Protein AF-M8AZH5-F1 (afdb_monomer)

Organism: Aegilops tauschii (NCBI:txid37682)

Secondary structure (DSSP, 8-state):
-------SSTT----------SS---HHHHHHHHHHHHHTT-SEEEE-----GGG--SSGGG-HHHHHHHHHHHTT-EEEEE--S--SSTT--SSPPPP-GGG----------------------EE-----S---EEEEEE--SSTTSPPEEEEEE-----S----SPPPPEEEGGGGB-TT--HHHHHTT-TT-B-HHHHTTSEEE-----SSS-HHHHHHHHHHTT-----

Structure (mmCIF, N/CA/C/O backbone):
data_AF-M8AZH5-F1
#
_entry.id   AF-M8AZH5-F1
#
loop_
_atom_site.group_PDB
_atom_site.id
_atom_site.type_symbol
_atom_site.label_atom_id
_atom_site.label_alt_id
_atom_site.label_comp_id
_atom_site.label_asym_id
_atom_site.label_entity_id
_atom_site.label_seq_id
_atom_site.pdbx_PDB_ins_code
_atom_site.Cartn_x
_atom_site.Cartn_y
_atom_site.Cartn_z
_atom_site.occupancy
_atom_site.B_iso_or_equiv
_atom_site.auth_seq_id
_atom_site.auth_comp_id
_atom_site.auth_asym_id
_atom_site.auth_atom_id
_atom_site.pdbx_PDB_model_num
ATOM 1 N N . MET A 1 1 ? 20.977 4.786 9.267 1.00 51.75 1 MET A N 1
ATOM 2 C CA . MET A 1 1 ? 20.391 5.515 10.419 1.00 51.75 1 MET A CA 1
ATOM 3 C C . MET A 1 1 ? 20.094 4.514 11.521 1.00 51.75 1 MET A C 1
ATOM 5 O O . MET A 1 1 ? 19.581 3.449 11.208 1.00 51.75 1 MET A O 1
ATOM 9 N N . ARG A 1 2 ? 20.422 4.828 12.778 1.00 77.00 2 ARG A N 1
ATOM 10 C CA . ARG A 1 2 ? 19.996 4.047 13.949 1.00 77.00 2 ARG A CA 1
ATOM 11 C C . ARG A 1 2 ? 18.916 4.848 14.671 1.00 77.00 2 ARG A C 1
ATOM 13 O O . ARG A 1 2 ? 19.094 6.044 14.872 1.00 77.00 2 ARG A O 1
ATOM 20 N N . GLY A 1 3 ? 17.798 4.219 15.007 1.00 83.62 3 GLY A N 1
ATOM 21 C CA . GLY A 1 3 ? 16.696 4.867 15.710 1.00 83.62 3 GLY A CA 1
ATOM 22 C C . GLY A 1 3 ? 15.821 3.837 16.410 1.00 83.62 3 GLY A C 1
ATOM 23 O O . GLY A 1 3 ? 15.778 2.681 15.996 1.00 83.62 3 GLY A O 1
ATOM 24 N N . THR A 1 4 ? 15.138 4.260 17.469 1.00 90.19 4 THR A N 1
ATOM 25 C CA . THR A 1 4 ? 14.239 3.399 18.245 1.00 90.19 4 THR A CA 1
ATOM 26 C C . THR A 1 4 ? 12.805 3.617 17.783 1.00 90.19 4 THR A C 1
ATOM 28 O O . THR A 1 4 ? 12.280 4.725 17.900 1.00 90.19 4 THR A O 1
ATOM 31 N N . ALA A 1 5 ? 12.163 2.570 17.269 1.00 88.50 5 ALA A N 1
ATOM 32 C CA . ALA A 1 5 ? 10.744 2.612 16.938 1.00 88.50 5 ALA A CA 1
ATOM 33 C C . ALA A 1 5 ? 9.896 2.567 18.219 1.00 88.50 5 ALA A C 1
ATOM 35 O O . ALA A 1 5 ? 10.173 1.780 19.124 1.00 88.50 5 ALA A O 1
ATOM 36 N N . LYS A 1 6 ? 8.863 3.412 18.297 1.00 91.50 6 LYS A N 1
ATOM 37 C CA . LYS A 1 6 ? 7.865 3.425 19.378 1.00 91.50 6 LYS A CA 1
ATOM 38 C C . LYS A 1 6 ? 6.489 3.750 18.793 1.00 91.50 6 LYS A C 1
ATOM 40 O O . LYS A 1 6 ? 6.401 4.509 17.830 1.00 91.50 6 LYS A O 1
ATOM 45 N N . GLY A 1 7 ? 5.432 3.179 19.368 1.00 86.81 7 GLY A N 1
ATOM 46 C CA . GLY A 1 7 ? 4.048 3.537 19.039 1.00 86.81 7 GLY A CA 1
ATOM 47 C C . GLY A 1 7 ? 3.611 4.850 19.699 1.00 86.81 7 GLY A C 1
ATOM 48 O O . GLY A 1 7 ? 4.318 5.384 20.552 1.00 86.81 7 GLY A O 1
ATOM 49 N N . GLY A 1 8 ? 2.424 5.351 19.340 1.00 88.56 8 GLY A N 1
ATOM 50 C CA . GLY A 1 8 ? 1.867 6.585 19.918 1.00 88.56 8 GLY A CA 1
ATOM 51 C C . GLY A 1 8 ? 1.547 6.494 21.418 1.00 88.56 8 GLY A C 1
ATOM 52 O O . GLY A 1 8 ? 1.582 7.507 22.108 1.00 88.56 8 GLY A O 1
ATOM 53 N N . ALA A 1 9 ? 1.298 5.284 21.932 1.00 90.69 9 ALA A N 1
ATOM 54 C CA . ALA A 1 9 ? 1.073 5.003 23.350 1.00 90.69 9 ALA A CA 1
ATOM 55 C C . ALA A 1 9 ? 1.914 3.786 23.797 1.00 90.69 9 ALA A C 1
ATOM 57 O O . ALA A 1 9 ? 1.419 2.662 23.794 1.00 90.69 9 ALA A O 1
ATOM 58 N N . PRO A 1 10 ? 3.197 3.973 24.165 1.00 90.69 10 PRO A N 1
ATOM 59 C CA . PRO A 1 10 ? 4.115 2.864 24.460 1.00 90.69 10 PRO A CA 1
ATOM 60 C C . PRO A 1 10 ? 3.738 1.993 25.667 1.00 90.69 10 PRO A C 1
ATOM 62 O O . PRO A 1 10 ? 4.212 0.868 25.761 1.00 90.69 10 PRO A O 1
ATOM 65 N N . ALA A 1 11 ? 2.922 2.511 26.589 1.00 93.44 11 ALA A N 1
ATOM 66 C CA . ALA A 1 11 ? 2.456 1.791 27.777 1.00 93.44 11 ALA A CA 1
ATOM 67 C C . ALA A 1 11 ? 1.088 1.105 27.582 1.00 93.44 11 ALA A C 1
ATOM 69 O O . ALA A 1 11 ? 0.567 0.502 28.519 1.00 93.44 11 ALA A O 1
ATOM 70 N N . ALA A 1 12 ? 0.480 1.220 26.395 1.00 91.81 12 ALA A N 1
ATOM 71 C CA . ALA A 1 12 ? -0.807 0.597 26.114 1.00 91.81 12 ALA A CA 1
ATOM 72 C C . ALA A 1 12 ? -0.685 -0.933 26.048 1.00 91.81 12 ALA A C 1
ATOM 74 O O . ALA A 1 12 ? 0.317 -1.476 25.579 1.00 91.81 12 ALA A O 1
ATOM 75 N N . ARG A 1 13 ? -1.739 -1.631 26.481 1.00 95.56 13 ARG A N 1
ATOM 76 C CA . ARG A 1 13 ? -1.891 -3.076 26.268 1.00 95.56 13 ARG A CA 1
ATOM 77 C C . ARG A 1 13 ? -2.508 -3.318 24.892 1.00 95.56 13 ARG A C 1
ATOM 79 O O . ARG A 1 13 ? -3.338 -2.532 24.446 1.00 95.56 13 ARG A O 1
ATOM 86 N N . VAL A 1 14 ? -2.101 -4.395 24.222 1.00 95.06 14 VAL A N 1
ATOM 87 C CA . VAL A 1 14 ? -2.558 -4.723 22.863 1.00 95.06 14 VAL A CA 1
ATOM 88 C C . VAL A 1 14 ? -3.258 -6.077 22.868 1.00 95.06 14 VAL A C 1
ATOM 90 O O . VAL A 1 14 ? -2.638 -7.086 23.192 1.00 95.06 14 VAL A O 1
ATOM 93 N N . ALA A 1 15 ? -4.526 -6.093 22.460 1.00 93.88 15 ALA A N 1
ATOM 94 C CA . ALA A 1 15 ? -5.267 -7.299 22.100 1.00 93.88 15 ALA A CA 1
ATOM 95 C C . ALA A 1 15 ? -5.361 -7.391 20.569 1.00 93.88 15 ALA A C 1
ATOM 97 O O . ALA A 1 15 ? -5.590 -6.384 19.896 1.00 93.88 15 ALA A O 1
ATOM 98 N N . SER A 1 16 ? -5.128 -8.579 20.007 1.00 95.50 16 SER A N 1
ATOM 99 C CA . SER A 1 16 ? -5.060 -8.789 18.555 1.00 95.50 16 SER A CA 1
ATOM 100 C C . SER A 1 16 ? -6.148 -9.749 18.087 1.00 95.50 16 SER A C 1
ATOM 102 O O . SER A 1 16 ? -6.177 -10.899 18.514 1.00 95.50 16 SER A O 1
ATOM 104 N N . TYR A 1 17 ? -6.983 -9.298 17.149 1.00 92.56 17 TYR A N 1
ATOM 105 C CA . TYR A 1 17 ? -8.076 -10.083 16.568 1.00 92.56 17 TYR A CA 1
ATOM 106 C C . TYR A 1 17 ? -7.800 -10.313 15.079 1.00 92.56 17 TYR A C 1
ATOM 108 O O . TYR A 1 17 ? -7.776 -9.373 14.281 1.00 92.56 17 TYR A O 1
ATOM 116 N N . LYS A 1 18 ? -7.546 -11.567 14.690 1.00 90.69 18 LYS A N 1
ATOM 117 C CA . LYS A 1 18 ? -7.213 -11.921 13.303 1.00 90.69 18 LYS A CA 1
ATOM 118 C C . LYS A 1 18 ? -8.486 -12.078 12.473 1.00 90.69 18 LYS A C 1
ATOM 120 O O . LYS A 1 18 ? -9.230 -13.033 12.652 1.00 90.69 18 LYS A O 1
ATOM 125 N N . VAL A 1 19 ? -8.688 -11.156 11.534 1.00 87.50 19 VAL A N 1
ATOM 126 C CA . VAL A 1 19 ? -9.855 -11.139 10.631 1.00 87.50 19 VAL A CA 1
ATOM 127 C C . VAL A 1 19 ? -9.470 -11.424 9.180 1.00 87.50 19 VAL A C 1
ATOM 129 O O . VAL A 1 19 ? -10.225 -12.065 8.455 1.00 87.50 19 VAL A O 1
ATOM 132 N N . CYS A 1 20 ? -8.297 -10.950 8.751 1.00 83.88 20 CYS A N 1
ATOM 133 C CA . CYS A 1 20 ? -7.816 -11.145 7.388 1.00 83.88 20 CYS A CA 1
ATOM 134 C C . CYS A 1 20 ? -7.019 -12.443 7.262 1.00 83.88 20 CYS A C 1
ATOM 136 O O . CYS A 1 20 ? -6.119 -12.725 8.062 1.00 83.88 20 CYS A O 1
ATOM 138 N N . THR A 1 21 ? -7.317 -13.188 6.207 1.00 82.94 21 THR A N 1
ATOM 139 C CA . THR A 1 21 ? -6.493 -14.291 5.706 1.00 82.94 21 THR A CA 1
ATOM 140 C C . THR A 1 21 ? -5.952 -13.933 4.322 1.00 82.94 21 THR A C 1
ATOM 142 O O . THR A 1 21 ? -6.278 -12.873 3.789 1.00 82.94 21 THR A O 1
ATOM 145 N N . THR A 1 22 ? -5.098 -14.785 3.753 1.00 77.56 22 THR A N 1
ATOM 146 C CA . THR A 1 22 ? -4.593 -14.609 2.381 1.00 77.56 22 THR A CA 1
ATOM 147 C C . THR A 1 22 ? -5.713 -14.608 1.347 1.00 77.56 22 THR A C 1
ATOM 149 O O . THR A 1 22 ? -5.600 -13.927 0.333 1.00 77.56 22 THR A O 1
ATOM 152 N N . ASP A 1 23 ? -6.801 -15.320 1.638 1.00 68.69 23 ASP A N 1
ATOM 153 C CA . ASP A 1 23 ? -7.818 -15.647 0.643 1.00 68.69 23 ASP A CA 1
ATOM 154 C C . ASP A 1 23 ? -9.077 -14.790 0.823 1.00 68.69 23 ASP A C 1
ATOM 156 O O . ASP A 1 23 ? -9.766 -14.474 -0.146 1.00 68.69 23 ASP A O 1
ATOM 160 N N . ALA A 1 24 ? -9.382 -14.383 2.063 1.00 71.19 24 ALA A N 1
ATOM 161 C CA . ALA A 1 24 ? -10.552 -13.566 2.362 1.00 71.19 24 ALA A CA 1
ATOM 162 C C . ALA A 1 24 ? -10.478 -12.819 3.703 1.00 71.19 24 ALA A C 1
ATOM 164 O O . ALA A 1 24 ? -9.831 -13.244 4.667 1.00 71.19 24 ALA A O 1
ATOM 165 N N . SER A 1 25 ? -11.271 -11.750 3.778 1.00 75.50 25 SER A N 1
ATOM 166 C CA . SER A 1 25 ? -11.610 -11.029 5.009 1.00 75.50 25 SER A CA 1
ATOM 167 C C . SER A 1 25 ? -13.130 -10.854 5.075 1.00 75.50 25 SER A C 1
ATOM 169 O O . SER A 1 25 ? -13.641 -9.786 4.722 1.00 75.50 25 SER A O 1
ATOM 171 N N . PRO A 1 26 ? -13.889 -11.903 5.439 1.00 81.38 26 PRO A N 1
ATOM 172 C CA . PRO A 1 26 ? -15.341 -11.833 5.411 1.00 81.38 26 PRO A CA 1
ATOM 173 C C . PRO A 1 26 ? -15.853 -10.835 6.454 1.00 81.38 26 PRO A C 1
ATOM 175 O O . PRO A 1 26 ? -15.363 -10.768 7.584 1.00 81.38 26 PRO A O 1
ATOM 178 N N . GLY A 1 27 ? -16.893 -10.080 6.089 1.00 81.88 27 GLY A N 1
ATOM 179 C CA . GLY A 1 27 ? -17.514 -9.098 6.981 1.00 81.88 27 GLY A CA 1
ATOM 180 C C . GLY A 1 27 ? -18.021 -9.696 8.299 1.00 81.88 27 GLY A C 1
ATOM 181 O O . GLY A 1 27 ? -18.004 -9.020 9.323 1.00 81.88 27 GLY A O 1
ATOM 182 N N . SER A 1 28 ? -18.410 -10.974 8.298 1.00 85.62 28 SER A N 1
ATOM 183 C CA . SER A 1 28 ? -18.835 -11.709 9.495 1.00 85.62 28 SER A CA 1
ATOM 184 C C . SER A 1 28 ? -17.701 -11.916 10.501 1.00 85.62 28 SER A C 1
ATOM 186 O O . SER A 1 28 ? -17.906 -11.691 11.691 1.00 85.62 28 SER A O 1
ATOM 188 N N . ALA A 1 29 ? -16.497 -12.277 10.044 1.00 88.19 29 ALA A N 1
ATOM 189 C CA . ALA A 1 29 ? -15.330 -12.413 10.918 1.00 88.19 29 ALA A CA 1
ATOM 190 C C . ALA A 1 29 ? -14.938 -11.064 11.532 1.00 88.19 29 ALA A C 1
ATOM 192 O O . ALA A 1 29 ? -14.565 -11.002 12.701 1.00 88.19 29 ALA A O 1
ATOM 193 N N . LEU A 1 30 ? -15.088 -9.975 10.770 1.00 88.56 30 LEU A N 1
ATOM 194 C CA . LEU A 1 30 ? -14.860 -8.624 11.274 1.00 88.56 30 LEU A CA 1
ATOM 195 C C . LEU A 1 30 ? -15.871 -8.241 12.361 1.00 88.56 30 LEU A C 1
ATOM 197 O O . LEU A 1 30 ? -15.476 -7.727 13.402 1.00 88.56 30 LEU A O 1
ATOM 201 N N . LEU A 1 31 ? -17.162 -8.495 12.134 1.00 90.12 31 LEU A N 1
ATOM 202 C CA . LEU A 1 31 ? -18.203 -8.216 13.127 1.00 90.12 31 LEU A CA 1
ATOM 203 C C . LEU A 1 31 ? -18.000 -9.029 14.404 1.00 90.12 31 LEU A C 1
ATOM 205 O O . LEU A 1 31 ? -18.087 -8.463 15.491 1.00 90.12 31 LEU A O 1
ATOM 209 N N . LYS A 1 32 ? -17.666 -10.319 14.275 1.00 93.25 32 LYS A N 1
ATOM 210 C CA . LYS A 1 32 ? -17.340 -11.167 15.424 1.00 93.25 32 LYS A CA 1
ATOM 211 C C . LYS A 1 32 ? -16.145 -10.620 16.204 1.00 93.25 32 LYS A C 1
ATOM 213 O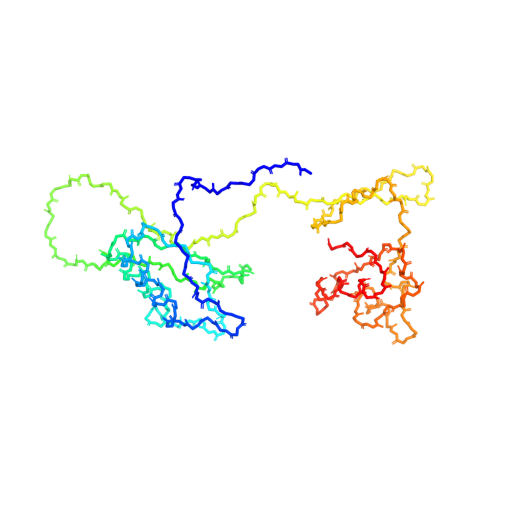 O . LYS A 1 32 ? -16.232 -10.487 17.414 1.00 93.25 32 LYS A O 1
ATOM 218 N N . ALA A 1 33 ? -15.066 -10.250 15.516 1.00 94.06 33 ALA A N 1
ATOM 219 C CA . ALA A 1 33 ? -13.890 -9.677 16.162 1.00 94.06 33 ALA A CA 1
ATOM 220 C C . ALA A 1 33 ? -14.197 -8.372 16.909 1.00 94.06 33 ALA A C 1
ATOM 222 O O . ALA A 1 33 ? -13.636 -8.137 17.973 1.00 94.06 33 ALA A O 1
ATOM 223 N N . ILE A 1 34 ? -15.084 -7.525 16.374 1.00 92.56 34 ILE A N 1
ATOM 224 C CA . ILE A 1 34 ? -15.506 -6.301 17.065 1.00 92.56 34 ILE A CA 1
ATOM 225 C C . ILE A 1 34 ? -16.316 -6.639 18.322 1.00 92.56 34 ILE A C 1
ATOM 227 O O . ILE A 1 34 ? -16.080 -6.027 19.359 1.00 92.56 34 ILE A O 1
ATOM 231 N N . ASP A 1 35 ? -17.249 -7.591 18.258 1.00 95.44 35 ASP A N 1
ATOM 232 C CA . ASP A 1 35 ? -18.045 -7.971 19.432 1.00 95.44 35 ASP A CA 1
ATOM 233 C C . ASP A 1 35 ? -17.191 -8.652 20.512 1.00 95.44 35 ASP A C 1
ATOM 235 O O . ASP A 1 35 ? -17.299 -8.279 21.679 1.00 95.44 35 ASP A O 1
ATOM 239 N N . ASP A 1 36 ? -16.278 -9.549 20.119 1.00 97.31 36 ASP A N 1
ATOM 240 C CA . ASP A 1 36 ? -15.308 -10.179 21.024 1.00 97.31 36 ASP A CA 1
ATOM 241 C C . ASP A 1 36 ? -14.428 -9.097 21.691 1.00 97.31 36 ASP A C 1
ATOM 243 O O . ASP A 1 36 ? -14.314 -9.062 22.912 1.00 97.31 36 ASP A O 1
ATOM 247 N N . ALA A 1 37 ? -13.906 -8.127 20.927 1.00 95.69 37 ALA A N 1
ATOM 248 C CA . ALA A 1 37 ? -13.098 -7.033 21.474 1.00 95.69 37 ALA A CA 1
ATOM 249 C C . ALA A 1 37 ? -13.858 -6.161 22.480 1.00 95.69 37 ALA A C 1
ATOM 251 O O . ALA A 1 37 ? -13.331 -5.780 23.525 1.00 95.69 37 ALA A O 1
ATOM 252 N N . VAL A 1 38 ? -15.116 -5.846 22.179 1.00 96.19 38 VAL A N 1
ATOM 253 C CA . VAL A 1 38 ? -15.971 -5.097 23.099 1.00 96.19 38 VAL A CA 1
ATOM 254 C C . VAL A 1 38 ? -16.263 -5.918 24.362 1.00 96.19 38 VAL A C 1
ATOM 256 O O . VAL A 1 38 ? -16.266 -5.355 25.454 1.00 96.19 38 VAL A O 1
ATOM 259 N N . SER A 1 39 ? -16.493 -7.227 24.232 1.00 97.06 39 SER A N 1
ATOM 260 C CA . SER A 1 39 ? -16.707 -8.131 25.370 1.00 97.06 39 SER A CA 1
ATOM 261 C C . SER A 1 39 ? -15.466 -8.262 26.255 1.00 97.06 39 SER A C 1
ATOM 263 O O . SER A 1 39 ? -15.594 -8.349 27.474 1.00 97.06 39 SER A O 1
ATOM 265 N N . ASP A 1 40 ? -14.276 -8.224 25.658 1.00 97.06 40 ASP A N 1
ATOM 266 C CA . ASP A 1 40 ? -12.991 -8.250 26.365 1.00 97.06 40 ASP A CA 1
ATOM 267 C C . ASP A 1 40 ? -12.675 -6.922 27.084 1.00 97.06 40 ASP A C 1
ATOM 269 O O . ASP A 1 40 ? -11.691 -6.827 27.820 1.00 97.06 40 ASP A O 1
ATOM 273 N N . GLY A 1 41 ? -13.504 -5.888 26.892 1.00 95.38 41 GLY A N 1
ATOM 274 C CA . GLY A 1 41 ? -13.387 -4.607 27.586 1.00 95.38 41 GLY A CA 1
ATOM 275 C C . GLY A 1 41 ? -12.293 -3.691 27.035 1.00 95.38 41 GLY A C 1
ATOM 276 O O . GLY A 1 41 ? -11.691 -2.941 27.801 1.00 95.38 41 GLY A O 1
ATOM 277 N N . VAL A 1 42 ? -12.004 -3.745 25.728 1.00 95.44 42 VAL A N 1
ATOM 278 C CA . VAL A 1 42 ? -11.031 -2.828 25.107 1.00 95.44 42 VAL A CA 1
ATOM 279 C C . VAL A 1 42 ? -11.536 -1.380 25.094 1.00 95.44 42 VAL A C 1
ATOM 281 O O . VAL A 1 42 ? -12.712 -1.124 24.854 1.00 95.44 42 VAL A O 1
ATOM 284 N N . ASP A 1 43 ? -10.632 -0.411 25.253 1.00 90.81 43 ASP A N 1
ATOM 285 C CA . ASP A 1 43 ? -10.991 1.017 25.230 1.00 90.81 43 ASP A CA 1
ATOM 286 C C . ASP A 1 43 ? -11.124 1.586 23.802 1.00 90.81 43 ASP A C 1
ATOM 288 O O . ASP A 1 43 ? -11.940 2.471 23.520 1.00 90.81 43 ASP A O 1
ATOM 292 N N . VAL A 1 44 ? -10.285 1.100 22.880 1.00 92.44 44 VAL A N 1
ATOM 293 C CA . VAL A 1 44 ? -10.181 1.592 21.499 1.00 92.44 44 VAL A CA 1
ATOM 294 C C . VAL A 1 44 ? -9.932 0.426 20.547 1.00 92.44 44 VAL A C 1
ATOM 296 O O . VAL A 1 44 ? -9.070 -0.413 20.797 1.00 92.44 44 VAL A O 1
ATOM 299 N N . ILE A 1 45 ? -10.625 0.418 19.408 1.00 90.00 45 ILE A N 1
ATOM 300 C CA . ILE A 1 45 ? -10.416 -0.537 18.314 1.00 90.00 45 ILE A CA 1
ATOM 301 C C . ILE A 1 45 ? -9.814 0.204 17.115 1.00 90.00 45 ILE A C 1
ATOM 303 O O . ILE A 1 45 ? -10.363 1.200 16.642 1.00 90.00 45 ILE A O 1
ATOM 307 N N . SER A 1 46 ? -8.696 -0.301 16.592 1.00 91.00 46 SER A N 1
ATOM 308 C CA . SER A 1 46 ? -8.057 0.202 15.370 1.00 91.00 46 SER A CA 1
ATOM 309 C C . SER A 1 46 ? -8.268 -0.781 14.220 1.00 91.00 46 SER A C 1
ATOM 311 O O . SER A 1 46 ? -7.809 -1.920 14.288 1.00 91.00 46 SER A O 1
ATOM 313 N N . ILE A 1 47 ? -8.954 -0.349 13.157 1.00 86.69 47 ILE A N 1
ATOM 314 C CA . ILE A 1 47 ? -9.292 -1.180 11.994 1.00 86.69 47 ILE A CA 1
ATOM 315 C C . ILE A 1 47 ? -8.683 -0.566 10.733 1.00 86.69 47 ILE A C 1
ATOM 317 O O . ILE A 1 47 ? -9.138 0.458 10.229 1.00 86.69 47 ILE A O 1
ATOM 321 N N . SER A 1 48 ? -7.669 -1.225 10.179 1.00 85.75 48 SER A N 1
ATOM 322 C CA . SER A 1 48 ? -7.043 -0.836 8.904 1.00 85.75 48 SER A CA 1
ATOM 323 C C . SER A 1 48 ? -7.465 -1.782 7.779 1.00 85.75 48 SER A C 1
ATOM 325 O O . SER A 1 48 ? -6.633 -2.381 7.106 1.00 85.75 48 SER A O 1
ATOM 327 N N . ILE A 1 49 ? -8.778 -1.968 7.629 1.00 78.19 49 ILE A N 1
ATOM 328 C CA . ILE A 1 49 ? -9.398 -2.837 6.622 1.00 78.19 49 ILE A CA 1
ATOM 329 C C . ILE A 1 49 ? -10.500 -2.034 5.930 1.00 78.19 49 ILE A C 1
ATOM 331 O O . ILE A 1 49 ? -11.258 -1.321 6.586 1.00 78.19 49 ILE A O 1
ATOM 335 N N . GLY A 1 50 ? -10.604 -2.170 4.611 1.00 69.44 50 GLY A N 1
ATOM 336 C CA . GLY A 1 50 ? -11.696 -1.623 3.813 1.00 69.44 50 GLY A CA 1
ATOM 337 C C . GLY A 1 50 ? -12.065 -2.584 2.689 1.00 69.44 50 GLY A C 1
ATOM 338 O O . GLY A 1 50 ? -11.216 -3.325 2.197 1.00 69.44 50 GLY A O 1
ATOM 339 N N . MET A 1 51 ? -13.332 -2.580 2.283 1.00 64.69 51 MET A N 1
ATOM 340 C CA . MET A 1 51 ? -13.805 -3.390 1.157 1.00 64.69 51 MET A CA 1
ATOM 341 C C . MET A 1 51 ? -13.315 -2.790 -0.171 1.00 64.69 51 MET A C 1
ATOM 343 O O . MET A 1 51 ? -13.179 -1.571 -0.260 1.00 64.69 51 MET A O 1
ATOM 347 N N . GLY A 1 52 ? -13.050 -3.609 -1.198 1.00 55.94 52 GLY A N 1
ATOM 348 C CA . GLY A 1 52 ? -12.807 -3.169 -2.588 1.00 55.94 52 GLY A CA 1
ATOM 349 C C . GLY A 1 52 ? -13.809 -2.102 -3.053 1.00 55.94 52 GLY A C 1
ATOM 350 O O . GLY A 1 52 ? -14.973 -2.210 -2.689 1.00 55.94 52 GLY A O 1
ATOM 351 N N . ALA A 1 53 ? -13.416 -1.118 -3.875 1.00 49.28 53 ALA A N 1
ATOM 352 C CA . ALA A 1 53 ? -14.356 -0.125 -4.423 1.00 49.28 53 ALA A CA 1
ATOM 353 C C . ALA A 1 53 ? -15.538 -0.786 -5.163 1.00 49.28 53 ALA A C 1
ATOM 355 O O . ALA A 1 53 ? -16.676 -0.351 -5.023 1.00 49.28 53 ALA A O 1
ATOM 356 N N . ALA A 1 54 ? -15.283 -1.909 -5.847 1.00 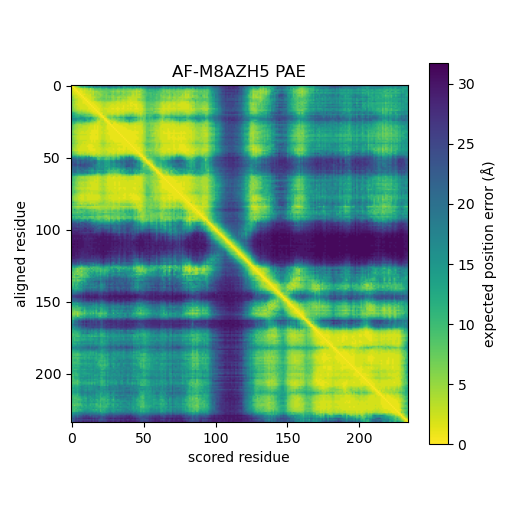44.53 54 ALA A N 1
ATOM 357 C CA . ALA A 1 54 ? -16.294 -2.742 -6.508 1.00 44.53 54 ALA A CA 1
ATOM 358 C C . ALA A 1 54 ? -17.295 -3.420 -5.547 1.00 44.53 54 ALA A C 1
ATOM 360 O O . ALA A 1 54 ? -18.345 -3.886 -5.974 1.00 44.53 54 ALA A O 1
ATOM 361 N N . PHE A 1 55 ? -16.976 -3.471 -4.254 1.00 48.91 55 PHE A N 1
ATOM 362 C CA . PHE A 1 55 ? -17.787 -4.084 -3.202 1.00 48.91 55 PHE A CA 1
ATOM 363 C C . PHE A 1 55 ? -18.138 -3.078 -2.103 1.00 48.91 55 PHE A C 1
ATOM 365 O O . PHE A 1 55 ? -18.534 -3.476 -1.005 1.00 48.91 55 PHE A O 1
ATOM 372 N N . ALA A 1 56 ? -17.963 -1.776 -2.363 1.00 54.50 56 ALA A N 1
ATOM 373 C CA . ALA A 1 56 ? -18.343 -0.738 -1.423 1.00 54.50 56 ALA A CA 1
ATOM 374 C C . ALA A 1 56 ? -19.829 -0.909 -1.099 1.00 54.50 56 ALA A C 1
ATOM 376 O O . ALA A 1 56 ? -20.694 -0.811 -1.969 1.00 54.50 56 ALA A O 1
ATOM 377 N N . ALA A 1 57 ? -20.106 -1.236 0.160 1.00 54.94 57 ALA A N 1
ATOM 378 C CA . ALA A 1 57 ? -21.454 -1.480 0.620 1.00 54.94 57 ALA A CA 1
ATOM 379 C C . ALA A 1 57 ? -22.294 -0.214 0.362 1.00 54.94 57 ALA A C 1
ATOM 381 O O . ALA A 1 57 ? -21.938 0.850 0.878 1.00 54.94 57 ALA A O 1
ATOM 382 N N . PRO A 1 58 ? -23.388 -0.293 -0.418 1.00 53.62 58 PRO A N 1
ATOM 383 C CA . PRO A 1 58 ? -24.124 0.893 -0.858 1.00 53.62 58 PRO A CA 1
ATOM 384 C C . PRO A 1 58 ? -24.758 1.650 0.314 1.00 53.62 58 PRO A C 1
ATOM 386 O O . PRO A 1 58 ? -25.019 2.844 0.214 1.00 53.62 58 PRO A O 1
ATOM 389 N N . ASN A 1 59 ? -24.972 0.968 1.445 1.00 56.16 59 ASN A N 1
ATOM 390 C CA . ASN A 1 59 ? -25.602 1.519 2.637 1.00 56.16 59 ASN A CA 1
ATOM 391 C C . ASN A 1 59 ? -24.818 1.182 3.916 1.00 56.16 59 ASN A C 1
ATOM 393 O O . ASN A 1 59 ? -24.161 0.142 4.015 1.00 56.16 59 ASN A O 1
ATOM 397 N N . LEU A 1 60 ? -24.974 2.022 4.949 1.00 56.88 60 LEU A N 1
ATOM 398 C CA . LEU A 1 60 ? -24.366 1.834 6.278 1.00 56.88 60 LEU A CA 1
ATOM 399 C C . LEU A 1 60 ? -24.718 0.480 6.918 1.00 56.88 60 LEU A C 1
ATOM 401 O O . LEU A 1 60 ? -23.890 -0.103 7.607 1.00 56.88 60 LEU A O 1
ATOM 405 N N . LEU A 1 61 ? -25.924 -0.032 6.651 1.00 57.75 61 LEU A N 1
ATOM 406 C CA . LEU A 1 61 ? -26.420 -1.310 7.178 1.00 57.75 61 LEU A CA 1
ATOM 407 C C . LEU A 1 61 ? -25.812 -2.540 6.491 1.00 57.75 61 LEU A C 1
ATOM 409 O O . LEU A 1 61 ? -25.963 -3.651 6.976 1.00 57.75 61 LEU A O 1
ATOM 413 N N . SER A 1 62 ? -25.124 -2.346 5.369 1.00 61.38 62 SER A N 1
ATOM 414 C CA . SER A 1 62 ? -24.386 -3.400 4.666 1.00 61.38 62 SER A CA 1
ATOM 415 C C . SER A 1 62 ? -22.873 -3.294 4.880 1.00 61.38 62 SER A C 1
ATOM 417 O O . SER A 1 62 ? -22.129 -4.110 4.348 1.00 61.38 62 SER A O 1
ATOM 419 N N . ALA A 1 63 ? -22.407 -2.295 5.642 1.00 72.06 63 ALA A N 1
ATOM 420 C CA . ALA A 1 63 ? -20.993 -2.046 5.904 1.00 72.06 63 ALA A CA 1
ATOM 421 C C . ALA A 1 63 ? -20.587 -2.636 7.275 1.00 72.06 63 ALA A C 1
ATOM 423 O O . ALA A 1 63 ? -20.906 -2.036 8.306 1.00 72.06 63 ALA A O 1
ATOM 424 N N . PRO A 1 64 ? -19.835 -3.756 7.328 1.00 80.12 64 PRO A N 1
ATOM 425 C CA . PRO A 1 64 ? -19.496 -4.444 8.580 1.00 80.12 64 PRO A CA 1
ATOM 426 C C . PRO A 1 64 ? -18.760 -3.555 9.590 1.00 80.12 64 PRO A C 1
ATOM 428 O O . PRO A 1 64 ? -19.071 -3.567 10.776 1.00 80.12 64 PRO A O 1
ATOM 431 N N . VAL A 1 65 ? -17.835 -2.712 9.114 1.00 82.94 65 VAL A N 1
ATOM 432 C CA . VAL A 1 65 ? -17.122 -1.740 9.961 1.00 82.94 65 VAL A CA 1
ATOM 433 C C . VAL A 1 65 ? -18.089 -0.719 10.569 1.00 82.94 65 VAL A C 1
ATOM 435 O O . VAL A 1 65 ? -17.943 -0.380 11.735 1.00 82.94 65 VAL A O 1
ATOM 438 N N . ALA A 1 66 ? -19.081 -0.228 9.816 1.00 79.69 66 ALA A N 1
ATOM 439 C CA . ALA A 1 66 ? -20.022 0.775 10.321 1.00 79.69 66 ALA A CA 1
ATOM 440 C C . ALA A 1 66 ? -20.990 0.176 11.352 1.00 79.69 66 ALA A C 1
ATOM 442 O O . ALA A 1 66 ? -21.222 0.783 12.395 1.00 79.69 66 ALA A O 1
ATOM 443 N N . LEU A 1 67 ? -21.507 -1.027 11.081 1.00 83.62 67 LEU A N 1
ATOM 444 C CA . LEU A 1 67 ? -22.351 -1.771 12.016 1.00 83.62 67 LEU A CA 1
ATOM 445 C C . LEU A 1 67 ? -21.609 -2.096 13.317 1.00 83.62 67 LEU A C 1
ATOM 447 O O . LEU A 1 67 ? -22.095 -1.779 14.401 1.00 83.62 67 LEU A O 1
ATOM 451 N N . GLY A 1 68 ? -20.408 -2.669 13.211 1.00 85.00 68 GLY A N 1
ATOM 452 C CA . GLY A 1 68 ? -19.590 -2.988 14.376 1.00 85.00 68 GLY A CA 1
ATOM 453 C C . GLY A 1 68 ? -19.170 -1.737 15.151 1.00 85.00 68 GLY A C 1
ATOM 454 O O . GLY A 1 68 ? -19.242 -1.729 16.375 1.00 85.00 68 GLY A O 1
ATOM 455 N N . ALA A 1 69 ? -18.808 -0.647 14.466 1.00 85.62 69 ALA A N 1
ATOM 456 C CA . ALA A 1 69 ? -18.459 0.614 15.121 1.00 85.62 69 ALA A CA 1
ATOM 457 C C . ALA A 1 69 ? -19.638 1.241 15.868 1.00 85.62 69 ALA A C 1
ATOM 459 O O . ALA A 1 69 ? -19.449 1.785 16.953 1.00 85.62 69 ALA A O 1
ATOM 460 N N . PHE A 1 70 ? -20.852 1.150 15.320 1.00 86.50 70 PHE A N 1
ATOM 461 C CA . PHE A 1 70 ? -22.052 1.608 16.012 1.00 86.50 70 PHE A CA 1
ATOM 462 C C . PHE A 1 70 ? -22.286 0.816 17.306 1.00 86.50 70 PHE A C 1
ATOM 464 O O . PHE A 1 70 ? -22.479 1.417 18.362 1.00 86.50 70 PHE A O 1
ATOM 471 N N . HIS A 1 71 ? -22.193 -0.514 17.234 1.00 87.38 71 HIS A N 1
ATOM 472 C CA . HIS A 1 71 ? -22.332 -1.404 18.391 1.00 87.38 71 HIS A CA 1
ATOM 473 C C . HIS A 1 71 ? -21.258 -1.153 19.460 1.00 87.38 71 HIS A C 1
ATOM 475 O O . HIS A 1 71 ? -21.573 -0.968 20.634 1.00 87.38 71 HIS A O 1
ATOM 481 N N . ALA A 1 72 ? -19.993 -1.040 19.052 1.00 88.81 72 ALA A N 1
ATOM 482 C CA . ALA A 1 72 ? -18.878 -0.706 19.936 1.00 88.81 72 ALA A CA 1
ATOM 483 C C . ALA A 1 72 ? -19.074 0.660 20.616 1.00 88.81 72 ALA A C 1
ATOM 485 O O . ALA A 1 72 ? -18.904 0.788 21.830 1.00 88.81 72 ALA A O 1
ATOM 486 N N . HIS A 1 73 ? -19.531 1.665 19.862 1.00 89.81 73 HIS A N 1
ATOM 487 C CA . HIS A 1 73 ? -19.783 3.001 20.394 1.00 89.81 73 HIS A CA 1
ATOM 488 C C . HIS A 1 73 ? -20.899 3.019 21.446 1.00 89.81 73 HIS A C 1
ATOM 490 O O . HIS A 1 73 ? -20.794 3.743 22.437 1.00 89.81 73 HIS A O 1
ATOM 496 N N . GLN A 1 74 ? -21.946 2.203 21.279 1.00 91.25 74 GLN A N 1
ATOM 497 C CA . GLN A 1 74 ? -23.000 2.051 22.289 1.00 91.25 74 GLN A CA 1
ATOM 498 C C . GLN A 1 74 ? -22.476 1.483 23.614 1.00 91.25 74 GLN A C 1
ATOM 500 O O . GLN A 1 74 ? -23.051 1.779 24.660 1.00 91.25 74 GLN A O 1
ATOM 505 N N . ARG A 1 75 ? -21.372 0.727 23.585 1.00 92.44 75 ARG A N 1
ATOM 506 C CA . ARG A 1 75 ? -20.691 0.197 24.776 1.00 92.44 75 ARG A CA 1
ATOM 507 C C . ARG A 1 75 ? -19.495 1.050 25.229 1.00 92.44 75 ARG A C 1
ATOM 509 O O . ARG A 1 75 ? -18.726 0.617 26.076 1.00 92.44 75 ARG A O 1
ATOM 516 N N . GLY A 1 76 ? -19.348 2.269 24.701 1.00 90.19 76 GLY A N 1
ATOM 517 C CA . GLY A 1 76 ? -18.303 3.215 25.112 1.00 90.19 76 GLY A CA 1
ATOM 518 C C . GLY A 1 76 ? -16.940 3.014 24.443 1.00 90.19 76 GLY A C 1
ATOM 519 O O . GLY A 1 76 ? -15.998 3.718 24.793 1.00 90.19 76 GLY A O 1
ATOM 520 N N . VAL A 1 77 ? -16.836 2.122 23.456 1.00 89.12 77 VAL A N 1
ATOM 521 C CA . VAL A 1 77 ? -15.582 1.801 22.762 1.00 89.12 77 VAL A CA 1
ATOM 522 C C . VAL A 1 77 ? -15.442 2.648 21.494 1.00 89.12 77 VAL A C 1
ATOM 524 O O . VAL A 1 77 ? -16.340 2.688 20.647 1.00 89.12 77 VAL A O 1
ATOM 527 N N . LEU A 1 78 ? -14.311 3.344 21.336 1.00 87.19 78 LEU A N 1
ATOM 528 C CA . LEU A 1 78 ? -14.031 4.147 20.139 1.00 87.19 78 LEU A CA 1
ATOM 529 C C . LEU A 1 78 ? -13.447 3.274 19.022 1.00 87.19 78 LEU A C 1
ATOM 531 O O . LEU A 1 78 ? -12.447 2.593 19.230 1.00 87.19 78 LEU A O 1
ATOM 535 N N . VAL A 1 79 ? -14.000 3.368 17.810 1.00 84.19 79 VAL A N 1
ATOM 536 C CA . VAL A 1 79 ? -13.441 2.707 16.619 1.00 84.19 79 VAL A CA 1
ATOM 537 C C . VAL A 1 79 ? -12.769 3.726 15.701 1.00 84.19 79 VAL A C 1
ATOM 539 O O . VAL A 1 79 ? -13.378 4.716 15.293 1.00 84.19 79 VAL A O 1
ATOM 542 N N . VAL A 1 80 ? -11.509 3.468 15.356 1.00 87.38 80 VAL A N 1
ATOM 543 C CA . VAL A 1 80 ? -10.705 4.262 14.421 1.00 87.38 80 VAL A CA 1
ATOM 544 C C . VAL A 1 80 ? -10.475 3.445 13.154 1.00 87.38 80 VAL A C 1
ATOM 546 O O . VAL A 1 80 ? -10.033 2.300 13.234 1.00 87.38 80 VAL A O 1
ATOM 549 N N . CYS A 1 81 ? -10.757 4.021 11.982 1.00 83.75 81 CYS A N 1
ATOM 550 C CA . CYS A 1 81 ? -10.640 3.312 10.707 1.00 83.75 81 CYS A CA 1
ATOM 551 C C . CYS A 1 81 ? -10.006 4.146 9.582 1.00 83.75 81 CYS A C 1
ATOM 553 O O . CYS A 1 81 ? -10.076 5.379 9.573 1.00 83.75 81 CYS A O 1
ATOM 555 N N . SER A 1 82 ? -9.379 3.456 8.624 1.00 82.62 82 SER A N 1
ATOM 556 C CA . SER A 1 82 ? -8.740 4.062 7.447 1.00 82.62 82 SER A CA 1
ATOM 557 C C . SER A 1 82 ? -9.753 4.572 6.414 1.00 82.62 82 SER A C 1
ATOM 559 O O . SER A 1 82 ? -10.767 3.922 6.171 1.00 82.62 82 SER A O 1
ATOM 561 N N . SER A 1 83 ? -9.448 5.678 5.722 1.00 77.81 83 SER A N 1
ATOM 562 C CA . SER A 1 83 ? -10.311 6.214 4.646 1.00 77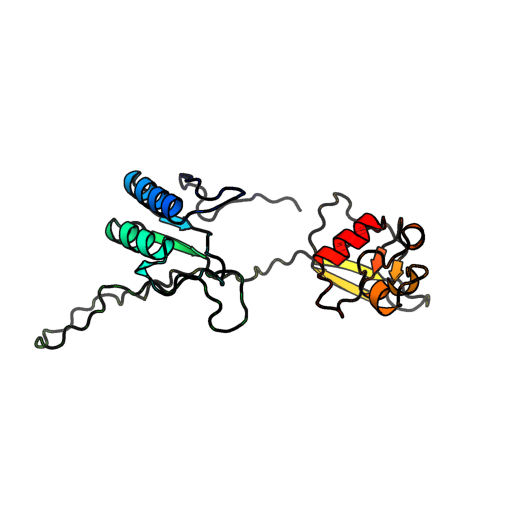.81 83 SER A CA 1
ATOM 563 C C . SER A 1 83 ? -10.220 5.466 3.299 1.00 77.81 83 SER A C 1
ATOM 565 O O . SER A 1 83 ? -11.041 5.733 2.419 1.00 77.81 83 SER A O 1
ATOM 567 N N . GLY A 1 84 ? -9.255 4.555 3.132 1.00 73.69 84 GLY A N 1
ATOM 568 C CA . GLY A 1 84 ? -8.921 3.915 1.850 1.00 73.69 84 GLY A CA 1
ATOM 569 C C . GLY A 1 84 ? -7.826 4.656 1.069 1.00 73.69 84 GLY A C 1
ATOM 570 O O . GLY A 1 84 ? -7.507 5.802 1.385 1.00 73.69 84 GLY A O 1
ATOM 571 N N . ASN A 1 85 ? -7.259 3.986 0.058 1.00 81.62 85 ASN A N 1
ATOM 572 C CA . ASN A 1 85 ? -6.094 4.449 -0.715 1.00 81.62 85 ASN A CA 1
ATOM 573 C C . ASN A 1 85 ? -6.428 4.813 -2.178 1.00 81.62 85 ASN A C 1
ATOM 575 O O . ASN A 1 85 ? -5.517 4.954 -2.984 1.00 81.62 85 ASN A O 1
ATOM 579 N N . ASP A 1 86 ? -7.710 4.970 -2.522 1.00 80.00 86 ASP A N 1
ATOM 580 C CA . ASP A 1 86 ? -8.176 5.218 -3.902 1.00 80.00 86 ASP A CA 1
ATOM 581 C C . ASP A 1 86 ? -8.197 6.701 -4.300 1.00 80.00 86 ASP A C 1
ATOM 583 O O . ASP A 1 86 ? -8.788 7.063 -5.313 1.00 80.00 86 ASP A O 1
ATOM 587 N N . GLY A 1 87 ? -7.620 7.586 -3.485 1.00 78.06 87 GLY A N 1
ATOM 588 C CA . GLY A 1 87 ? -7.502 8.995 -3.857 1.00 78.06 87 GLY A CA 1
ATOM 589 C C . GLY A 1 87 ? -6.709 9.185 -5.164 1.00 78.06 87 GLY A C 1
ATOM 590 O O . GLY A 1 87 ? -6.040 8.260 -5.622 1.00 78.06 87 GLY A O 1
ATOM 591 N N . PRO A 1 88 ? -6.714 10.396 -5.746 1.00 86.31 88 PRO A N 1
ATOM 592 C CA . PRO A 1 88 ? -7.128 11.660 -5.129 1.00 86.31 88 PRO A CA 1
ATOM 593 C C . PRO A 1 88 ? -8.554 12.109 -5.476 1.00 86.31 88 PRO A C 1
ATOM 595 O O . PRO A 1 88 ? -9.009 13.113 -4.922 1.00 86.31 88 PRO A O 1
ATOM 598 N N . ASP A 1 89 ? -9.244 11.401 -6.372 1.00 80.75 89 ASP A N 1
ATOM 599 C CA . ASP A 1 89 ? -10.517 11.868 -6.917 1.00 80.75 89 ASP A CA 1
ATOM 600 C C . ASP A 1 89 ? -11.606 11.996 -5.838 1.00 80.75 89 ASP A C 1
ATOM 602 O O . ASP A 1 89 ? -11.605 11.260 -4.839 1.00 80.75 89 ASP A O 1
ATOM 606 N N . PRO A 1 90 ? -12.562 12.930 -5.999 1.00 72.81 90 PRO A N 1
ATOM 607 C CA . PRO A 1 90 ? -13.727 13.008 -5.129 1.00 72.81 90 PRO A CA 1
ATOM 608 C C . PRO A 1 90 ? -14.473 11.666 -5.053 1.00 72.81 90 PRO A C 1
ATOM 610 O O . PRO A 1 90 ? -14.485 10.889 -5.999 1.00 72.81 90 PRO A O 1
ATOM 613 N N . TYR A 1 91 ? -15.138 11.406 -3.923 1.00 71.38 91 TYR A N 1
ATOM 614 C CA . TYR A 1 91 ? -15.962 10.203 -3.692 1.00 71.38 91 TYR A CA 1
ATOM 615 C C . TYR A 1 91 ? -15.216 8.851 -3.656 1.00 71.38 91 TYR A C 1
ATOM 617 O O . TYR A 1 91 ? -15.852 7.809 -3.578 1.00 71.38 91 TYR A O 1
ATOM 625 N N . THR A 1 92 ? -13.885 8.853 -3.568 1.00 71.31 92 THR A N 1
ATOM 626 C CA . THR A 1 92 ? -13.039 7.641 -3.437 1.00 71.31 92 THR A CA 1
ATOM 627 C C . THR A 1 92 ? -12.883 7.127 -1.997 1.00 71.31 92 THR A C 1
ATOM 629 O O . THR A 1 92 ? -12.166 6.165 -1.716 1.00 71.31 92 THR A O 1
ATOM 632 N N . ARG A 1 93 ? -13.558 7.765 -1.033 1.00 69.00 93 ARG A N 1
ATOM 633 C CA . ARG A 1 93 ? -13.532 7.355 0.377 1.00 69.00 93 ARG A CA 1
ATOM 634 C C . ARG A 1 93 ? -14.394 6.123 0.589 1.00 69.00 93 ARG A C 1
ATOM 636 O O . ARG A 1 93 ? -15.597 6.167 0.360 1.00 69.00 93 ARG A O 1
ATOM 643 N N . ARG A 1 94 ? -13.791 5.072 1.140 1.00 68.06 94 ARG A N 1
ATOM 644 C CA . ARG A 1 94 ? -14.461 3.778 1.342 1.00 68.06 94 ARG A CA 1
ATOM 645 C C . ARG A 1 94 ? -15.256 3.678 2.640 1.00 68.06 94 ARG A C 1
ATOM 647 O O . ARG A 1 94 ? -16.125 2.822 2.756 1.00 68.06 94 ARG A O 1
ATOM 654 N N . GLN A 1 95 ? -14.993 4.572 3.595 1.00 64.50 95 GLN A N 1
ATOM 655 C CA . GLN A 1 95 ? -15.695 4.617 4.874 1.00 64.50 95 GLN A CA 1
ATOM 656 C C . GLN A 1 95 ? -16.479 5.926 5.022 1.00 64.50 95 GLN A C 1
ATOM 658 O O . GLN A 1 95 ? -15.912 7.025 4.997 1.00 64.50 95 GLN A O 1
ATOM 663 N N . LEU A 1 96 ? -17.802 5.808 5.160 1.00 54.53 96 LEU A N 1
ATOM 664 C CA . LEU A 1 96 ? -18.697 6.937 5.411 1.00 54.53 96 LEU A CA 1
ATOM 665 C C . LEU A 1 96 ? -18.415 7.540 6.794 1.00 54.53 96 LEU A C 1
ATOM 667 O O . LEU A 1 96 ? -18.050 6.839 7.737 1.00 54.53 96 LEU A O 1
ATOM 671 N N . ARG A 1 97 ? -18.590 8.861 6.926 1.00 51.38 97 ARG A N 1
ATOM 672 C CA . ARG A 1 97 ? -18.521 9.521 8.237 1.00 51.38 97 ARG A CA 1
ATOM 673 C C . ARG A 1 97 ? -19.594 8.917 9.139 1.00 51.38 97 ARG A C 1
ATOM 675 O O . ARG A 1 97 ? -20.761 8.912 8.755 1.00 51.38 97 ARG A O 1
ATOM 682 N N . ALA A 1 98 ? -19.217 8.477 10.337 1.00 45.81 98 ALA A N 1
ATOM 683 C CA . ALA A 1 98 ? -20.197 8.175 11.366 1.00 45.81 98 ALA A CA 1
ATOM 684 C C . ALA A 1 98 ? -21.039 9.429 11.629 1.00 45.81 98 ALA A C 1
ATOM 686 O O . ALA A 1 98 ? -20.519 10.491 11.983 1.00 45.81 98 ALA A O 1
ATOM 687 N N . VAL A 1 99 ? -22.341 9.319 11.385 1.00 38.56 99 VAL A N 1
ATOM 688 C CA . VAL A 1 99 ? -23.312 10.342 11.758 1.00 38.56 99 VAL A CA 1
ATOM 689 C C . VAL A 1 99 ? -23.650 10.097 13.221 1.00 38.56 99 VAL A C 1
ATOM 691 O O . VAL A 1 99 ? -24.076 9.000 13.570 1.00 38.56 99 VAL A O 1
ATOM 694 N N . ASP A 1 100 ? -23.456 11.102 14.075 1.00 40.38 100 ASP A N 1
ATOM 695 C CA . ASP A 1 100 ? -23.926 11.058 15.461 1.00 40.38 100 ASP A CA 1
ATOM 696 C C . ASP A 1 100 ? -25.458 10.843 15.469 1.00 40.38 100 ASP A C 1
ATOM 698 O O . ASP A 1 100 ? -26.199 11.723 15.003 1.00 40.38 100 ASP A O 1
ATOM 702 N N . PRO A 1 101 ? -25.966 9.708 15.989 1.00 40.62 101 PRO A N 1
ATOM 703 C CA . PRO A 1 101 ? -27.397 9.405 16.001 1.00 40.62 101 PRO A CA 1
ATOM 704 C C . PRO A 1 101 ? -28.217 10.413 16.819 1.00 40.62 101 PRO A C 1
ATOM 706 O O . PRO A 1 101 ? -29.433 10.505 16.643 1.00 40.62 101 PRO A O 1
ATOM 709 N N . ARG A 1 102 ? -27.578 11.205 17.695 1.00 45.03 102 ARG A N 1
ATOM 710 C CA . ARG A 1 102 ? -28.252 12.189 18.558 1.00 45.03 102 ARG A CA 1
ATOM 711 C C . ARG A 1 102 ? -28.738 13.440 17.818 1.00 45.03 102 ARG A C 1
ATOM 713 O O . ARG A 1 102 ? -29.314 14.326 18.442 1.00 45.03 102 ARG A O 1
ATOM 720 N N . ARG A 1 103 ? -28.553 13.531 16.494 1.00 46.28 103 ARG A N 1
ATOM 721 C CA . ARG A 1 103 ? -29.009 14.661 15.661 1.00 46.28 103 ARG A CA 1
ATOM 722 C C . ARG A 1 103 ? -30.316 14.429 14.887 1.00 46.28 103 ARG A C 1
ATOM 724 O O . ARG A 1 103 ? -30.574 15.139 13.913 1.00 46.28 103 ARG A O 1
ATOM 731 N N . ARG A 1 104 ? -31.200 13.518 15.316 1.00 40.31 104 ARG A N 1
ATOM 732 C CA . ARG A 1 104 ? -32.606 13.578 14.864 1.00 40.31 104 ARG A CA 1
ATOM 733 C C . ARG A 1 104 ? -33.290 14.796 15.499 1.00 40.31 104 ARG A C 1
ATOM 735 O O . ARG A 1 104 ? -33.425 14.890 16.713 1.00 40.31 104 ARG A O 1
ATOM 742 N N . ARG A 1 105 ? -33.673 15.750 14.645 1.00 44.69 105 ARG A N 1
ATOM 743 C CA . ARG A 1 105 ? -34.387 16.990 14.977 1.00 44.69 105 ARG A CA 1
ATOM 744 C C . ARG A 1 105 ? -35.640 16.693 15.812 1.00 44.69 105 ARG A C 1
ATOM 746 O O . ARG A 1 105 ? -36.566 16.067 15.310 1.00 44.69 105 ARG A O 1
ATOM 753 N N . LEU A 1 106 ? -35.702 17.214 17.035 1.00 32.66 106 LEU A N 1
ATOM 754 C CA . LEU A 1 106 ? -36.971 17.464 17.721 1.00 32.66 106 LEU A CA 1
ATOM 755 C C . LEU A 1 106 ? -37.500 18.816 17.226 1.00 32.66 106 LEU A C 1
ATOM 757 O O . LEU A 1 106 ? -37.064 19.871 17.685 1.00 32.66 106 LEU A O 1
ATOM 761 N N . HIS A 1 107 ? -38.409 18.785 16.250 1.00 41.09 107 HIS A N 1
ATOM 762 C CA . HIS A 1 107 ? -39.355 19.883 16.071 1.00 41.09 107 HIS A CA 1
ATOM 763 C C . HIS A 1 107 ? -40.307 19.895 17.283 1.00 41.09 107 HIS A C 1
ATOM 765 O O . HIS A 1 107 ? -40.753 18.842 17.726 1.00 41.09 107 HIS A O 1
ATOM 771 N N . HIS A 1 108 ? -40.577 21.096 17.804 1.00 36.31 108 HIS A N 1
ATOM 772 C CA . HIS A 1 108 ? -41.460 21.429 18.934 1.00 36.31 108 HIS A CA 1
ATOM 773 C C . HIS A 1 108 ? -41.070 20.955 20.345 1.00 36.31 108 HIS A C 1
ATOM 775 O O . HIS A 1 108 ? -41.581 19.953 20.828 1.00 36.31 108 HIS A O 1
ATOM 781 N N . ARG A 1 109 ? -40.316 21.796 21.080 1.00 32.81 109 ARG A N 1
ATOM 782 C CA . ARG A 1 109 ? -40.588 22.128 22.501 1.00 32.81 109 ARG A CA 1
ATOM 783 C C . ARG A 1 109 ? -40.147 23.572 22.830 1.00 32.81 109 ARG A C 1
ATOM 785 O O . ARG A 1 109 ? -39.240 24.072 22.160 1.00 32.81 109 ARG A O 1
ATOM 792 N N . PRO A 1 110 ? -40.794 24.263 23.794 1.00 31.88 110 PRO A N 1
ATOM 793 C CA . PRO A 1 110 ? -40.553 25.678 24.077 1.00 31.88 110 PRO A CA 1
ATOM 794 C C . PRO A 1 110 ? -39.195 25.918 24.748 1.00 31.88 110 PRO A C 1
ATOM 796 O O . PRO A 1 110 ? -38.638 25.041 25.406 1.00 31.88 110 PRO A O 1
ATOM 799 N N . ARG A 1 111 ? -38.669 27.133 24.553 1.00 35.59 111 ARG A N 1
ATOM 800 C CA . ARG A 1 111 ? -37.356 27.595 25.023 1.00 35.59 111 ARG A CA 1
ATOM 801 C C . ARG A 1 111 ? -37.291 27.632 26.557 1.00 35.59 111 ARG A C 1
ATOM 803 O O . ARG A 1 111 ? -38.039 28.377 27.177 1.00 35.59 111 ARG A O 1
ATOM 810 N N . LEU A 1 112 ? -36.337 26.903 27.136 1.00 31.11 112 LEU A N 1
ATOM 811 C CA . LEU A 1 112 ? -35.815 27.127 28.491 1.00 31.11 112 LEU A CA 1
ATOM 812 C C . LEU A 1 112 ? -34.376 27.671 28.404 1.00 31.11 112 LEU A C 1
ATOM 814 O O . LEU A 1 112 ? -33.711 27.442 27.386 1.00 31.11 112 LEU A O 1
ATOM 818 N N . PRO A 1 113 ? -33.909 28.437 29.411 1.00 30.19 113 PRO A N 1
ATOM 819 C CA . PRO A 1 113 ? -32.745 29.297 29.267 1.00 30.19 113 PRO A CA 1
ATOM 820 C C . PRO A 1 113 ? -31.429 28.518 29.203 1.00 30.19 113 PRO A C 1
ATOM 822 O O . PRO A 1 113 ? -31.257 27.437 29.763 1.00 30.19 113 PRO A O 1
ATOM 825 N N . VAL A 1 114 ? -30.507 29.11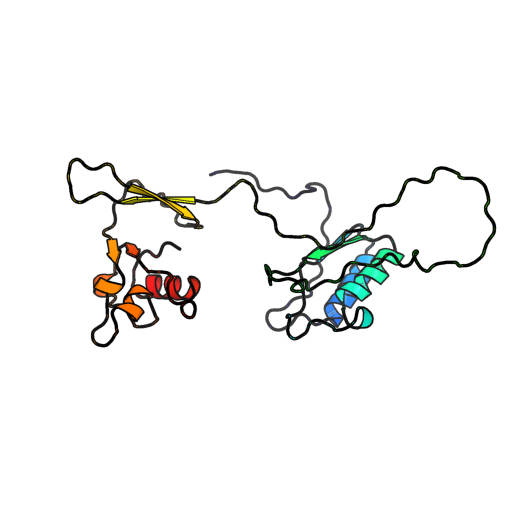6 28.454 1.00 36.69 114 VAL A N 1
ATOM 826 C CA . VAL A 1 114 ? -29.212 28.593 28.028 1.00 36.69 114 VAL A CA 1
ATOM 827 C C . VAL A 1 114 ? -28.322 28.280 29.234 1.00 36.69 114 VAL A C 1
ATOM 829 O O . VAL A 1 114 ? -27.775 29.185 29.854 1.00 36.69 114 VAL A O 1
ATOM 832 N N . GLN A 1 115 ? -28.104 26.995 29.519 1.00 31.27 115 GLN A N 1
ATOM 833 C CA . GLN A 1 115 ? -26.886 26.559 30.201 1.00 31.27 115 GLN A CA 1
ATOM 834 C C . GLN A 1 115 ? -25.829 26.212 29.150 1.00 31.27 115 GLN A C 1
ATOM 836 O O . GLN A 1 115 ? -26.065 25.406 28.246 1.00 31.27 115 GLN A O 1
ATOM 841 N N . HIS A 1 116 ? -24.659 26.840 29.270 1.00 32.34 116 HIS A N 1
ATOM 842 C CA . HIS A 1 116 ? -23.468 26.556 28.478 1.00 32.34 116 HIS A CA 1
ATOM 843 C C . HIS A 1 116 ? -23.072 25.075 28.613 1.00 32.34 116 HIS A C 1
ATOM 845 O O . HIS A 1 116 ? -22.387 24.682 29.551 1.00 32.34 116 HIS A O 1
ATOM 851 N N . ARG A 1 117 ? -23.475 24.242 27.647 1.00 27.62 117 ARG A N 1
ATOM 852 C CA . ARG A 1 117 ? -22.844 22.937 27.413 1.00 27.62 117 ARG A CA 1
ATOM 853 C C . ARG A 1 117 ? -21.695 23.102 26.416 1.00 27.62 117 ARG A C 1
ATOM 855 O O . ARG A 1 117 ? -21.859 23.828 25.430 1.00 27.62 117 ARG A O 1
ATOM 862 N N . PRO A 1 118 ? -20.546 22.432 26.616 1.00 29.33 118 PRO A N 1
ATOM 863 C CA . PRO A 1 118 ? -19.471 22.453 25.637 1.00 29.33 118 PRO A CA 1
ATOM 864 C C . PRO A 1 118 ? -19.991 21.870 24.318 1.00 29.33 118 PRO A C 1
ATOM 866 O O . PRO A 1 118 ? -20.618 20.809 24.293 1.00 29.33 118 PRO A O 1
ATOM 869 N N . ARG A 1 119 ? -19.756 22.582 23.209 1.00 27.19 119 ARG A N 1
ATOM 870 C CA . ARG A 1 119 ? -20.039 22.091 21.855 1.00 27.19 119 ARG A CA 1
ATOM 871 C C . ARG A 1 119 ? -19.260 20.789 21.641 1.00 27.19 119 ARG A C 1
ATOM 873 O O . ARG A 1 119 ? -18.056 20.838 21.402 1.00 27.19 119 ARG A O 1
ATOM 880 N N . GLN A 1 120 ? -19.928 19.637 21.688 1.00 28.03 120 GLN A N 1
ATOM 881 C CA . GLN A 1 120 ? -19.329 18.395 21.203 1.00 28.03 120 GLN A CA 1
ATOM 882 C C . GLN A 1 120 ? -19.132 18.520 19.687 1.00 28.03 120 GLN A C 1
ATOM 884 O O . GLN A 1 120 ? -20.088 18.672 18.921 1.00 28.03 120 GLN A O 1
ATOM 889 N N . ARG A 1 121 ? -17.863 18.562 19.269 1.00 27.52 121 ARG A N 1
ATOM 890 C CA . ARG A 1 121 ? -17.458 18.535 17.861 1.00 27.52 121 ARG A CA 1
ATOM 891 C C . ARG A 1 121 ? -17.775 17.159 17.277 1.00 27.52 121 ARG A C 1
ATOM 893 O O . ARG A 1 121 ? -17.555 16.143 17.925 1.00 27.52 121 ARG A O 1
ATOM 900 N N . GLU A 1 122 ? -18.254 17.161 16.036 1.00 30.42 122 GLU A N 1
ATOM 901 C CA . GLU A 1 122 ? -18.438 15.975 15.194 1.00 30.42 122 GLU A CA 1
ATOM 902 C C . GLU A 1 122 ? -17.233 15.027 15.272 1.00 30.42 122 GLU A C 1
ATOM 904 O O . GLU A 1 122 ? -16.087 15.446 15.084 1.00 30.42 122 GLU A O 1
ATOM 909 N N . SER A 1 123 ? -17.492 13.738 15.494 1.00 33.69 123 SER A N 1
ATOM 910 C CA . SER A 1 123 ? -16.458 12.708 15.477 1.00 33.69 123 SER A CA 1
ATOM 911 C C . SER A 1 123 ? -16.044 12.421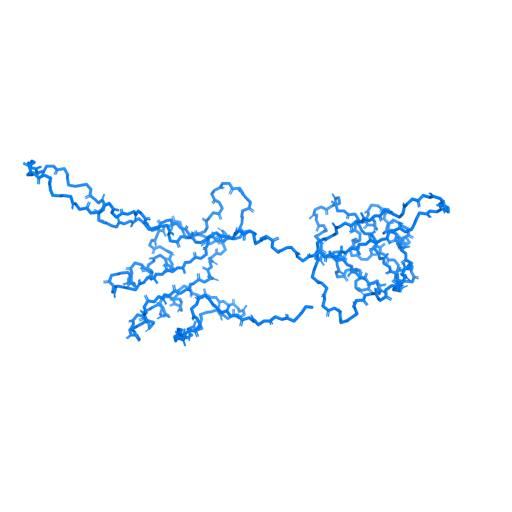 14.026 1.00 33.69 123 SER A C 1
ATOM 913 O O . SER A 1 123 ? -16.744 11.754 13.265 1.00 33.69 123 SER A O 1
ATOM 915 N N . ARG A 1 124 ? -14.906 12.977 13.593 1.00 39.50 124 ARG A N 1
ATOM 916 C CA . ARG A 1 124 ? -14.281 12.670 12.295 1.00 39.50 124 ARG A CA 1
ATOM 917 C C . ARG A 1 124 ? -13.570 11.312 12.395 1.00 39.50 124 ARG A C 1
ATOM 919 O O . ARG A 1 124 ? -12.372 11.273 12.626 1.00 39.50 124 ARG A O 1
ATOM 926 N N . GLN A 1 125 ? -14.300 10.210 12.232 1.00 53.09 125 GLN A N 1
ATOM 927 C CA . GLN A 1 125 ? -13.778 8.848 12.486 1.00 53.09 125 GLN A CA 1
ATOM 928 C C . GLN A 1 125 ? -12.954 8.223 11.342 1.00 53.09 125 GLN A C 1
ATOM 930 O O . GLN A 1 125 ? -12.479 7.101 11.481 1.00 53.09 125 GLN A O 1
ATOM 935 N N . GLY A 1 126 ? -12.755 8.934 10.226 1.00 55.69 126 GLY A N 1
ATOM 936 C CA . GLY A 1 126 ? -11.908 8.470 9.122 1.00 55.69 126 GLY A CA 1
ATOM 937 C C . GLY A 1 126 ? -10.522 9.108 9.166 1.00 55.69 126 GLY A C 1
ATOM 938 O O . GLY A 1 126 ? -10.409 10.327 8.986 1.00 55.69 126 GLY A O 1
ATOM 939 N N . THR A 1 127 ? -9.478 8.299 9.352 1.00 62.34 127 THR A N 1
ATOM 940 C CA . THR A 1 127 ? -8.081 8.749 9.262 1.00 62.34 127 THR A CA 1
ATOM 941 C C . THR A 1 127 ? -7.656 8.870 7.799 1.00 62.34 127 THR A C 1
ATOM 943 O O . THR A 1 127 ? -8.087 8.093 6.941 1.00 62.34 127 THR A O 1
ATOM 946 N N . ARG A 1 128 ? -6.858 9.894 7.487 1.00 63.19 128 ARG A N 1
ATOM 947 C CA . ARG A 1 128 ? -6.240 10.096 6.169 1.00 63.19 128 ARG A CA 1
ATOM 948 C C . ARG A 1 128 ? -4.750 9.798 6.275 1.00 63.19 128 ARG A C 1
ATOM 950 O O . ARG A 1 128 ? -4.169 9.967 7.344 1.00 63.19 128 ARG A O 1
ATOM 957 N N . CYS A 1 129 ? -4.153 9.384 5.167 1.00 61.62 129 CYS A N 1
ATOM 958 C CA . CYS A 1 129 ? -2.706 9.347 5.043 1.00 61.62 129 CYS A CA 1
ATOM 959 C C . CYS A 1 129 ? -2.218 10.750 4.678 1.00 61.62 129 CYS A C 1
ATOM 961 O O . CYS A 1 129 ? -2.611 11.274 3.639 1.00 61.62 129 CYS A O 1
ATOM 963 N N . ASP A 1 130 ? -1.364 11.322 5.521 1.00 60.56 130 ASP A N 1
ATOM 964 C CA . ASP A 1 130 ? -0.594 12.526 5.220 1.00 60.56 130 ASP A CA 1
ATOM 965 C C . ASP A 1 130 ? 0.896 12.171 5.253 1.00 60.56 130 ASP A C 1
ATOM 967 O O . ASP A 1 130 ? 1.331 11.298 6.011 1.00 60.56 130 ASP A O 1
ATOM 971 N N . CYS A 1 131 ? 1.685 12.827 4.406 1.00 51.62 131 CYS A N 1
ATOM 972 C CA . CYS A 1 131 ? 3.126 12.611 4.363 1.00 51.62 131 CYS A CA 1
ATOM 973 C C . CYS A 1 131 ? 3.802 13.235 5.594 1.00 51.62 131 CYS A C 1
ATOM 975 O O . CYS A 1 131 ? 3.626 14.426 5.851 1.00 51.62 131 CYS A O 1
ATOM 977 N N . ASP A 1 132 ? 4.637 12.467 6.305 1.00 51.78 132 ASP A N 1
ATOM 978 C CA . ASP A 1 132 ? 5.600 13.049 7.252 1.00 51.78 132 ASP A CA 1
ATOM 979 C C . ASP A 1 132 ? 6.634 13.897 6.483 1.00 51.78 132 ASP A C 1
ATOM 981 O O . ASP A 1 132 ? 6.981 13.625 5.330 1.00 51.78 132 ASP A O 1
ATOM 985 N N . SER A 1 133 ? 7.160 14.918 7.153 1.00 55.00 133 SER A N 1
ATOM 986 C CA . SER A 1 133 ? 8.294 15.745 6.728 1.00 55.00 133 SER A CA 1
ATOM 987 C C . SER A 1 133 ? 9.529 14.924 6.325 1.00 55.00 133 SER A C 1
ATOM 989 O O . SER A 1 133 ? 10.311 15.339 5.467 1.00 55.00 133 SER A O 1
ATOM 991 N N . ARG A 1 134 ? 9.701 13.730 6.906 1.00 59.78 134 ARG A N 1
ATOM 992 C CA . ARG A 1 134 ? 10.797 12.814 6.584 1.00 59.78 134 ARG A CA 1
ATOM 993 C C . ARG A 1 134 ? 10.551 12.081 5.268 1.00 59.78 134 ARG A C 1
ATOM 995 O O . ARG A 1 134 ? 9.804 11.108 5.210 1.00 59.78 134 ARG A O 1
ATOM 1002 N N . ARG A 1 135 ? 11.285 12.478 4.225 1.00 56.53 135 ARG A N 1
ATOM 1003 C CA . ARG A 1 135 ? 11.380 11.732 2.962 1.00 56.53 135 ARG A CA 1
ATOM 1004 C C . ARG A 1 135 ? 12.618 10.842 2.958 1.00 56.53 135 ARG A C 1
ATOM 1006 O O . ARG A 1 135 ? 13.718 11.296 3.264 1.00 56.53 135 ARG A O 1
ATOM 1013 N N . ARG A 1 136 ? 12.449 9.574 2.576 1.00 62.34 136 ARG A N 1
ATOM 1014 C CA . ARG A 1 136 ? 13.577 8.699 2.234 1.00 62.34 136 ARG A CA 1
ATOM 1015 C C . ARG A 1 136 ? 13.985 9.015 0.800 1.00 62.34 136 ARG A C 1
ATOM 1017 O O . ARG A 1 136 ? 13.235 8.734 -0.130 1.00 62.34 136 ARG A O 1
ATOM 1024 N N . GLY A 1 137 ? 15.126 9.676 0.653 1.00 55.84 137 GLY A N 1
ATOM 1025 C CA . GLY A 1 137 ? 15.696 10.020 -0.643 1.00 55.84 137 GLY A CA 1
ATOM 1026 C C . GLY A 1 137 ? 16.971 9.237 -0.916 1.00 55.84 137 GLY A C 1
ATOM 1027 O O . GLY A 1 137 ? 17.684 8.846 0.010 1.00 55.84 137 GLY A O 1
ATOM 1028 N N . SER A 1 138 ? 17.266 9.045 -2.194 1.00 61.44 138 SER A N 1
ATOM 1029 C CA . SER A 1 138 ? 18.573 8.594 -2.668 1.00 61.44 138 SER A CA 1
ATOM 1030 C C . SER A 1 138 ? 19.143 9.678 -3.577 1.00 61.44 138 SER A C 1
ATOM 1032 O O . SER A 1 138 ? 18.442 10.198 -4.445 1.00 61.44 138 SER A O 1
ATOM 1034 N N . LEU A 1 139 ? 20.394 10.068 -3.330 1.00 58.66 139 LEU A N 1
ATOM 1035 C CA . LEU A 1 139 ? 21.096 11.045 -4.154 1.00 58.66 139 LEU A CA 1
ATOM 1036 C C . LEU A 1 139 ? 21.818 10.305 -5.279 1.00 58.66 139 LEU A C 1
ATOM 1038 O O . LEU A 1 139 ? 22.674 9.467 -5.002 1.00 58.66 139 LEU A O 1
ATOM 1042 N N . LEU A 1 140 ? 21.491 10.632 -6.528 1.00 63.00 140 LEU A N 1
ATOM 1043 C CA . LEU A 1 140 ? 22.195 10.123 -7.700 1.00 63.00 140 LEU A CA 1
ATOM 1044 C C . LEU A 1 140 ? 23.073 11.231 -8.286 1.00 63.00 140 LEU A C 1
ATOM 1046 O O . LEU A 1 140 ? 22.583 12.308 -8.627 1.00 63.00 140 LEU A O 1
ATOM 1050 N N . LEU A 1 141 ? 24.374 10.963 -8.406 1.00 57.81 141 LEU A N 1
ATOM 1051 C CA . LEU A 1 141 ? 25.344 11.868 -9.020 1.00 57.81 141 LEU A CA 1
ATOM 1052 C C . LEU A 1 141 ? 25.697 11.358 -10.417 1.00 57.81 141 LEU A C 1
ATOM 1054 O O . LEU A 1 141 ? 26.264 10.275 -10.553 1.00 57.81 141 LEU A O 1
ATOM 1058 N N . ILE A 1 142 ? 25.386 12.148 -11.446 1.00 65.81 142 ILE A N 1
ATOM 1059 C CA . ILE A 1 142 ? 25.683 11.808 -12.842 1.00 65.81 142 ILE A CA 1
ATOM 1060 C C . ILE A 1 142 ? 26.860 12.671 -13.329 1.00 65.81 142 ILE A C 1
ATOM 1062 O O . ILE A 1 142 ? 26.682 13.881 -13.528 1.00 65.81 142 ILE A O 1
ATOM 1066 N N . PRO A 1 143 ? 28.064 12.089 -13.517 1.00 57.00 143 PRO A N 1
ATOM 1067 C CA . PRO A 1 143 ? 29.199 12.817 -14.072 1.00 57.00 143 PRO A CA 1
ATOM 1068 C C . PRO A 1 143 ? 28.929 13.190 -15.533 1.00 57.00 143 PRO A C 1
ATOM 1070 O O . PRO A 1 143 ? 28.445 12.371 -16.315 1.00 57.00 143 PRO A O 1
ATOM 1073 N N . GLN A 1 144 ? 29.232 14.437 -15.896 1.00 58.66 144 GLN A N 1
ATOM 1074 C CA . GLN A 1 144 ? 29.042 14.941 -17.255 1.00 58.66 144 GLN A CA 1
ATOM 1075 C C . GLN A 1 144 ? 30.254 14.607 -18.147 1.00 58.66 144 GLN A C 1
ATOM 1077 O O . GLN A 1 144 ? 31.377 14.542 -17.645 1.00 58.66 144 GLN A O 1
ATOM 1082 N N . PRO A 1 145 ? 30.067 14.429 -19.472 1.00 52.75 145 PRO A N 1
ATOM 1083 C CA . PRO A 1 145 ? 31.156 14.092 -20.400 1.00 52.75 145 PRO A CA 1
ATOM 1084 C C . PRO A 1 145 ? 32.244 15.172 -20.514 1.00 52.75 145 PRO A C 1
ATOM 1086 O O . PRO A 1 145 ? 33.362 14.883 -20.932 1.00 52.75 145 PRO A O 1
ATOM 1089 N N . GLN A 1 146 ? 31.922 16.420 -20.160 1.00 50.66 146 GLN A N 1
ATOM 1090 C CA . GLN A 1 146 ? 32.834 17.560 -20.233 1.00 50.66 146 GLN A CA 1
ATOM 1091 C C . GLN A 1 146 ? 33.523 17.757 -18.878 1.00 50.66 146 GLN A C 1
ATOM 1093 O O . GLN A 1 146 ? 32.857 18.018 -17.877 1.00 50.66 146 GLN A O 1
ATOM 1098 N N . ARG A 1 147 ? 34.861 17.658 -18.852 1.00 50.66 147 ARG A N 1
ATOM 1099 C CA . ARG A 1 147 ? 35.720 17.712 -17.645 1.00 50.66 147 ARG A CA 1
ATOM 1100 C C . ARG A 1 147 ? 35.545 18.962 -16.759 1.00 50.66 147 ARG A C 1
ATOM 1102 O O . ARG A 1 147 ? 36.067 18.968 -15.650 1.00 50.66 147 ARG A O 1
ATOM 1109 N N . SER A 1 148 ? 34.839 19.993 -17.223 1.00 55.56 148 SER A N 1
ATOM 1110 C CA . SER A 1 148 ? 34.611 21.266 -16.525 1.00 55.56 148 SER A CA 1
ATOM 1111 C C . SER A 1 148 ? 33.155 21.525 -16.115 1.00 55.56 148 SER A C 1
ATOM 1113 O O . SER A 1 148 ? 32.885 22.548 -15.488 1.00 55.56 148 SER A O 1
ATOM 1115 N N . ALA A 1 149 ? 32.209 20.639 -16.444 1.00 53.78 149 ALA A N 1
ATOM 1116 C CA . ALA A 1 149 ? 30.810 20.824 -16.064 1.00 53.78 149 ALA A CA 1
ATOM 1117 C C . ALA A 1 149 ? 30.541 20.251 -14.656 1.00 53.78 149 ALA A C 1
ATOM 1119 O O . ALA A 1 149 ? 30.974 19.131 -14.364 1.00 53.78 149 ALA A O 1
ATOM 1120 N N . PRO A 1 150 ? 29.819 20.972 -13.776 1.00 58.62 150 PRO A N 1
ATOM 1121 C CA . PRO A 1 150 ? 29.438 20.443 -12.470 1.00 58.62 150 PRO A CA 1
ATOM 1122 C C . PRO A 1 150 ? 28.579 19.177 -12.628 1.00 58.62 150 PRO A C 1
ATOM 1124 O O . PRO A 1 150 ? 27.710 19.105 -13.498 1.00 58.62 150 PRO A O 1
ATOM 1127 N N . CYS A 1 151 ? 28.818 18.161 -11.789 1.00 59.19 151 CYS A N 1
ATOM 1128 C CA . CYS A 1 151 ? 27.979 16.962 -11.746 1.00 59.19 151 CYS A CA 1
ATOM 1129 C C . CYS A 1 151 ? 26.525 17.355 -11.455 1.00 59.19 151 CYS A C 1
ATOM 1131 O O . CYS A 1 151 ? 26.255 18.040 -10.467 1.00 59.19 151 CYS A O 1
ATOM 1133 N N . HIS A 1 152 ? 25.584 16.872 -12.270 1.00 67.75 152 HIS A N 1
ATOM 1134 C CA . HIS A 1 152 ? 24.168 17.040 -11.967 1.00 67.75 152 HIS A CA 1
ATOM 1135 C C . HIS A 1 152 ? 23.771 16.061 -10.863 1.00 67.75 152 HIS A C 1
ATOM 1137 O O . HIS A 1 152 ? 23.906 14.840 -10.998 1.00 67.75 152 HIS A O 1
ATOM 1143 N N . ALA A 1 153 ? 23.307 16.626 -9.753 1.00 66.44 153 ALA A N 1
ATOM 1144 C CA . ALA A 1 153 ? 22.761 15.890 -8.630 1.00 66.44 153 ALA A CA 1
ATOM 1145 C C . ALA A 1 153 ? 21.244 15.763 -8.795 1.00 66.44 153 ALA A C 1
ATOM 1147 O O . ALA A 1 153 ? 20.539 16.767 -8.885 1.00 66.44 153 ALA A O 1
ATOM 1148 N N . TYR A 1 154 ? 20.749 14.528 -8.811 1.00 70.56 154 TYR A N 1
ATOM 1149 C CA . TYR A 1 154 ? 19.322 14.230 -8.850 1.00 70.56 154 TYR A CA 1
ATOM 1150 C C . TYR A 1 154 ? 18.880 13.694 -7.493 1.00 70.56 154 TYR A C 1
ATOM 1152 O O . TYR A 1 154 ? 19.448 12.731 -6.972 1.00 70.56 154 TYR A O 1
ATOM 1160 N N . GLN A 1 155 ? 17.851 14.316 -6.919 1.00 72.06 155 GLN A N 1
ATOM 1161 C CA . GLN A 1 155 ? 17.231 13.846 -5.687 1.00 72.06 155 GLN A CA 1
ATOM 1162 C C . GLN A 1 155 ? 16.046 12.940 -6.036 1.00 72.06 155 GLN A C 1
ATOM 1164 O O . GLN A 1 155 ? 14.971 13.417 -6.395 1.00 72.06 155 GLN A O 1
ATOM 1169 N N . GLY A 1 156 ? 16.265 11.627 -5.953 1.00 71.94 156 GLY A N 1
ATOM 1170 C CA . GLY A 1 156 ? 15.230 10.613 -6.152 1.00 71.94 156 GLY A CA 1
ATOM 1171 C C . GLY A 1 156 ? 14.517 10.238 -4.850 1.00 71.94 156 GLY A C 1
ATOM 1172 O O . GLY A 1 156 ? 14.987 10.552 -3.751 1.00 71.94 156 GLY A O 1
ATOM 1173 N N . VAL A 1 157 ? 13.391 9.529 -4.968 1.00 76.62 157 VAL A N 1
ATOM 1174 C CA . VAL A 1 157 ? 12.639 8.96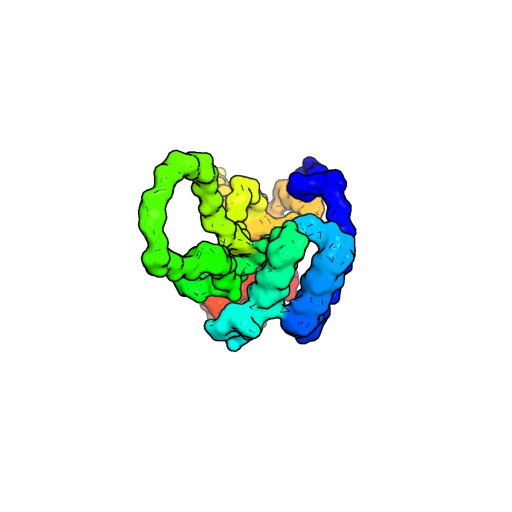3 -3.837 1.00 76.62 157 VAL A CA 1
ATOM 1175 C C . VAL A 1 157 ? 12.616 7.452 -3.986 1.00 76.62 157 VAL A C 1
ATOM 1177 O O . VAL A 1 157 ? 12.056 6.955 -4.950 1.00 76.62 157 VAL A O 1
ATOM 1180 N N . GLY A 1 158 ? 13.165 6.741 -3.006 1.00 70.25 158 GLY A N 1
ATOM 1181 C CA . GLY A 1 158 ? 13.238 5.286 -3.024 1.00 70.25 158 GLY A CA 1
ATOM 1182 C C . GLY A 1 158 ? 13.583 4.733 -1.645 1.00 70.25 158 GLY A C 1
ATOM 1183 O O . GLY A 1 158 ? 14.135 5.432 -0.789 1.00 70.25 158 GLY A O 1
ATOM 1184 N N . ILE A 1 159 ? 13.235 3.469 -1.405 1.00 71.94 159 ILE A N 1
ATOM 1185 C CA . ILE A 1 159 ? 13.652 2.738 -0.205 1.00 71.94 159 ILE A CA 1
ATOM 1186 C C . ILE A 1 159 ? 14.658 1.680 -0.639 1.00 71.94 159 ILE A C 1
ATOM 1188 O O . ILE A 1 159 ? 14.288 0.626 -1.147 1.00 71.94 159 ILE A O 1
ATOM 1192 N N . ASN A 1 160 ? 15.934 1.980 -0.427 1.00 69.50 160 ASN A N 1
ATOM 1193 C CA . ASN A 1 160 ? 17.020 1.036 -0.621 1.00 69.50 160 ASN A CA 1
ATOM 1194 C C . ASN A 1 160 ? 17.262 0.240 0.674 1.00 69.50 160 ASN A C 1
ATOM 1196 O O . ASN A 1 160 ? 17.486 0.838 1.728 1.00 69.50 160 ASN A O 1
ATOM 1200 N N . PHE A 1 161 ? 17.221 -1.091 0.588 1.00 69.69 161 PHE A N 1
ATOM 1201 C CA . PHE A 1 161 ? 17.517 -2.001 1.702 1.00 69.69 161 PHE A CA 1
ATOM 1202 C C . PHE A 1 161 ? 18.944 -2.564 1.667 1.00 69.69 161 PHE A C 1
ATOM 1204 O O . PHE A 1 161 ? 19.357 -3.226 2.619 1.00 69.69 161 PHE A O 1
ATOM 1211 N N . SER A 1 162 ? 19.704 -2.304 0.603 1.00 65.94 162 SER A N 1
ATOM 1212 C CA . SER A 1 162 ? 21.107 -2.686 0.500 1.00 65.94 162 SER A CA 1
ATOM 1213 C C . SER A 1 162 ? 21.891 -2.030 1.633 1.00 65.94 162 SER A C 1
ATOM 1215 O O . SER A 1 162 ? 21.873 -0.812 1.801 1.00 65.94 162 SER A O 1
ATOM 1217 N N . ASN A 1 163 ? 22.614 -2.842 2.406 1.00 55.88 163 ASN A N 1
ATOM 1218 C CA . ASN A 1 163 ? 23.490 -2.356 3.478 1.00 55.88 163 ASN A CA 1
ATOM 1219 C C . ASN A 1 163 ? 24.714 -1.590 2.929 1.00 55.88 163 ASN A C 1
ATOM 1221 O O . ASN A 1 163 ? 25.470 -0.967 3.671 1.00 55.88 163 ASN A O 1
ATOM 1225 N N . GLN A 1 164 ? 24.894 -1.626 1.609 1.00 50.41 164 GLN A N 1
ATOM 1226 C CA . GLN A 1 164 ? 25.762 -0.736 0.864 1.00 50.41 164 GLN A CA 1
ATOM 1227 C C . GLN A 1 164 ? 25.072 0.627 0.739 1.00 50.41 164 GLN A C 1
ATOM 1229 O O . GLN A 1 164 ? 24.242 0.852 -0.143 1.00 50.41 164 GLN A O 1
ATOM 1234 N N . SER A 1 165 ? 25.511 1.596 1.544 1.00 52.22 165 SER A N 1
ATOM 1235 C CA . SER A 1 165 ? 25.799 2.885 0.911 1.00 52.22 165 SER A CA 1
ATOM 1236 C C . SER A 1 165 ? 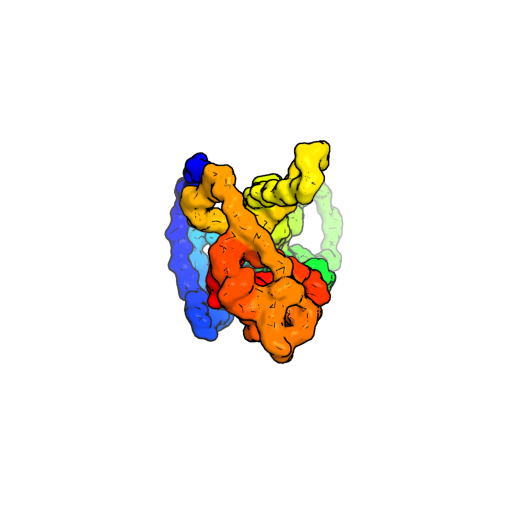26.679 2.541 -0.285 1.00 52.22 165 SER A C 1
ATOM 1238 O O . SER A 1 165 ? 27.729 1.944 -0.063 1.00 52.22 165 SER A O 1
ATOM 1240 N N . LEU A 1 166 ? 26.240 2.813 -1.518 1.00 53.91 166 LEU A N 1
ATOM 1241 C CA . LEU A 1 166 ? 27.103 2.749 -2.703 1.00 53.91 166 LEU A CA 1
ATOM 1242 C C . LEU A 1 166 ? 28.310 3.621 -2.371 1.00 53.91 166 LEU A C 1
ATOM 1244 O O . LEU A 1 166 ? 28.196 4.839 -2.450 1.00 53.91 166 LEU A O 1
ATOM 1248 N N . GLY A 1 167 ? 29.383 3.037 -1.838 1.00 50.88 167 GLY A N 1
ATOM 1249 C CA . GLY A 1 167 ? 30.355 3.722 -0.982 1.00 50.88 167 GLY A CA 1
ATOM 1250 C C . GLY A 1 167 ? 31.291 4.597 -1.800 1.00 50.88 167 GLY A C 1
ATOM 1251 O O . GLY A 1 167 ? 32.485 4.349 -1.849 1.00 50.88 167 GLY A O 1
ATOM 1252 N N . GLY A 1 168 ? 30.731 5.557 -2.533 1.00 55.47 168 GLY A N 1
ATOM 1253 C CA . GLY A 1 168 ? 31.365 6.186 -3.681 1.00 55.47 168 GLY A CA 1
ATOM 1254 C C . GLY A 1 168 ? 31.459 5.292 -4.924 1.00 55.47 168 GLY A C 1
ATOM 1255 O O . GLY A 1 168 ? 32.027 5.741 -5.918 1.00 55.47 168 GLY A O 1
ATOM 1256 N N . GLU A 1 169 ? 30.933 4.059 -4.909 1.00 63.44 169 GLU A N 1
ATOM 1257 C CA . GLU A 1 169 ? 31.035 3.149 -6.056 1.00 63.44 169 GLU A CA 1
ATOM 1258 C C . GLU A 1 169 ? 30.269 3.683 -7.271 1.00 63.44 169 GLU A C 1
ATOM 1260 O O . GLU A 1 169 ? 29.065 3.949 -7.229 1.00 63.44 169 GLU A O 1
ATOM 1265 N N . ARG A 1 170 ? 31.002 3.854 -8.373 1.00 69.25 170 ARG A N 1
ATOM 1266 C CA . ARG A 1 170 ? 30.473 4.318 -9.653 1.00 69.25 170 ARG A CA 1
ATOM 1267 C C . ARG A 1 170 ? 30.052 3.114 -10.476 1.00 69.25 170 ARG A C 1
ATOM 1269 O O . ARG A 1 170 ? 30.886 2.290 -10.835 1.00 69.25 170 ARG A O 1
ATOM 1276 N N . TYR A 1 171 ? 28.780 3.073 -10.837 1.00 75.75 171 TYR A N 1
ATOM 1277 C CA . TYR A 1 171 ? 28.246 2.068 -11.744 1.00 75.75 171 TYR A CA 1
ATOM 1278 C C . TYR A 1 171 ? 28.053 2.687 -13.132 1.00 75.75 171 TYR A C 1
ATOM 1280 O O . TYR A 1 171 ? 27.617 3.840 -13.230 1.00 75.75 171 TYR A O 1
ATOM 1288 N N . PRO A 1 172 ? 28.357 1.959 -14.221 1.00 82.69 172 PRO A N 1
ATOM 1289 C CA . PRO A 1 172 ? 28.012 2.422 -15.555 1.00 82.69 172 PRO A CA 1
ATOM 1290 C C . PRO A 1 172 ? 26.491 2.550 -15.672 1.00 82.69 172 PRO A C 1
ATOM 1292 O O . PRO A 1 172 ? 25.757 1.726 -15.132 1.00 82.69 172 PRO A O 1
ATOM 1295 N N . MET A 1 173 ? 26.009 3.553 -16.401 1.00 85.75 173 MET A N 1
ATOM 1296 C CA . MET A 1 173 ? 24.582 3.707 -16.701 1.00 85.75 173 MET A CA 1
ATOM 1297 C C . MET A 1 173 ? 24.262 3.198 -18.106 1.00 85.75 173 MET A C 1
ATOM 1299 O O . MET A 1 173 ? 25.097 3.268 -19.010 1.00 85.75 173 MET A O 1
ATOM 1303 N N . VAL A 1 174 ? 23.042 2.702 -18.301 1.00 91.69 174 VAL A N 1
ATOM 1304 C CA . VAL A 1 174 ? 22.491 2.358 -19.615 1.00 91.69 174 VAL A CA 1
ATOM 1305 C C . VAL A 1 174 ? 21.033 2.793 -19.697 1.00 91.69 174 VAL A C 1
ATOM 1307 O O . VAL A 1 174 ? 20.230 2.482 -18.821 1.00 91.69 174 VAL A O 1
ATOM 1310 N N . PHE A 1 175 ? 20.676 3.509 -20.761 1.00 92.50 175 PHE A N 1
ATOM 1311 C CA . PHE A 1 175 ? 19.282 3.860 -21.020 1.00 92.50 175 PHE A CA 1
ATOM 1312 C C . PHE A 1 175 ? 18.546 2.673 -21.641 1.00 92.50 175 PHE A C 1
ATOM 1314 O O . PHE A 1 175 ? 19.098 1.994 -22.511 1.00 92.50 175 PHE A O 1
ATOM 1321 N N . GLY A 1 176 ? 17.288 2.450 -21.253 1.00 92.06 176 GLY A N 1
ATOM 1322 C CA . GLY A 1 176 ? 16.459 1.358 -21.774 1.00 92.06 176 GLY A CA 1
ATOM 1323 C C . GLY A 1 176 ? 16.444 1.289 -23.308 1.00 92.06 176 GLY A C 1
ATOM 1324 O O . GLY A 1 176 ? 16.693 0.231 -23.883 1.00 92.06 176 GLY A O 1
ATOM 1325 N N . ALA A 1 177 ? 16.331 2.443 -23.977 1.00 93.56 177 ALA A N 1
ATOM 1326 C CA . ALA A 1 177 ? 16.467 2.590 -25.432 1.00 93.56 177 ALA A CA 1
ATOM 1327 C C . ALA A 1 177 ? 17.715 1.894 -26.014 1.00 93.56 177 ALA A C 1
ATOM 1329 O O . ALA A 1 177 ? 17.658 1.220 -27.040 1.00 93.56 177 ALA A O 1
ATOM 1330 N N . GLN A 1 178 ? 18.861 2.039 -25.345 1.00 94.50 178 GLN A N 1
ATOM 1331 C CA . GLN A 1 178 ? 20.152 1.494 -25.778 1.00 94.50 178 GLN A CA 1
ATOM 1332 C C . GLN A 1 178 ? 20.272 -0.006 -25.460 1.00 94.50 178 GLN A C 1
ATOM 1334 O O . GLN A 1 178 ? 21.028 -0.742 -26.111 1.00 94.50 178 GLN A O 1
ATOM 1339 N N . ALA A 1 179 ? 19.498 -0.477 -24.483 1.00 93.75 179 ALA A N 1
ATOM 1340 C CA . ALA A 1 179 ? 19.431 -1.861 -24.040 1.00 93.75 179 ALA A CA 1
ATOM 1341 C C . ALA A 1 179 ? 18.431 -2.733 -24.829 1.00 93.75 179 ALA A C 1
ATOM 1343 O O . ALA A 1 179 ? 18.359 -3.932 -24.559 1.00 93.75 179 ALA A O 1
ATOM 1344 N N . ALA A 1 180 ? 17.751 -2.183 -25.844 1.00 94.06 180 ALA A N 1
ATOM 1345 C CA . ALA A 1 180 ? 16.709 -2.866 -26.615 1.00 94.06 180 ALA A CA 1
ATOM 1346 C C . ALA A 1 180 ? 17.099 -4.266 -27.148 1.00 94.06 180 ALA A C 1
ATOM 1348 O O . ALA A 1 180 ? 18.220 -4.497 -27.647 1.00 94.06 180 ALA A O 1
ATOM 1349 N N . ALA A 1 181 ? 16.146 -5.202 -27.063 1.00 92.56 181 ALA A N 1
ATOM 1350 C CA . ALA A 1 181 ? 16.192 -6.527 -27.679 1.00 92.56 181 ALA A CA 1
ATOM 1351 C C . ALA A 1 181 ? 16.153 -6.454 -29.219 1.00 92.56 181 ALA A C 1
ATOM 1353 O O . ALA A 1 181 ? 16.161 -5.379 -29.808 1.00 92.56 181 ALA A O 1
ATOM 1354 N N . ARG A 1 182 ? 16.315 -7.591 -29.917 1.00 87.44 182 ARG A N 1
ATOM 1355 C CA . ARG A 1 182 ? 16.402 -7.591 -31.399 1.00 87.44 182 ARG A CA 1
ATOM 1356 C C . ARG A 1 182 ? 15.076 -7.207 -32.070 1.00 87.44 182 ARG A C 1
ATOM 1358 O O . ARG A 1 182 ? 15.132 -6.571 -33.111 1.00 87.44 182 ARG A O 1
ATOM 1365 N N . ASN A 1 183 ? 13.941 -7.529 -31.450 1.00 87.62 183 ASN A N 1
ATOM 1366 C CA . ASN A 1 183 ? 12.606 -7.391 -32.044 1.00 87.62 183 ASN A CA 1
ATOM 1367 C C . ASN A 1 183 ? 11.686 -6.494 -31.203 1.00 87.62 183 ASN A C 1
ATOM 1369 O O . ASN A 1 183 ? 10.494 -6.750 -31.101 1.00 87.62 183 ASN A O 1
ATOM 1373 N N . THR A 1 184 ? 12.248 -5.487 -30.544 1.00 91.69 184 THR A N 1
ATOM 1374 C CA . THR A 1 184 ? 11.512 -4.607 -29.628 1.00 91.69 184 THR A CA 1
ATOM 1375 C C . THR A 1 184 ? 11.730 -3.170 -30.031 1.00 91.69 184 THR A C 1
ATOM 1377 O O . THR A 1 184 ? 12.839 -2.791 -30.421 1.00 91.69 184 THR A O 1
ATOM 1380 N N . THR A 1 185 ? 10.689 -2.364 -29.909 1.00 93.62 185 THR A N 1
ATOM 1381 C CA . THR A 1 185 ? 10.763 -0.947 -30.239 1.00 93.62 185 THR A CA 1
ATOM 1382 C C . THR A 1 185 ? 11.605 -0.187 -29.213 1.00 93.62 185 THR A C 1
ATOM 1384 O O . THR A 1 185 ? 11.766 -0.591 -28.057 1.00 93.62 185 THR A O 1
ATOM 1387 N N . VAL A 1 186 ? 12.135 0.966 -29.629 1.00 91.06 186 VAL A N 1
ATOM 1388 C CA . VAL A 1 186 ? 12.849 1.875 -28.720 1.00 91.06 186 VAL A CA 1
ATOM 1389 C C . VAL A 1 186 ? 11.926 2.352 -27.598 1.00 91.06 186 VAL A C 1
ATOM 1391 O O . VAL A 1 186 ? 12.388 2.507 -26.471 1.00 91.06 186 VAL A O 1
ATOM 1394 N N . ALA A 1 187 ? 10.632 2.545 -27.871 1.00 91.56 187 ALA A N 1
ATOM 1395 C CA . ALA A 1 187 ? 9.648 2.977 -26.882 1.00 91.56 187 ALA A CA 1
ATOM 1396 C C . ALA A 1 187 ? 9.405 1.915 -25.797 1.00 91.56 187 ALA A C 1
ATOM 1398 O O . ALA A 1 187 ? 9.457 2.238 -24.608 1.00 91.56 187 ALA A O 1
ATOM 1399 N N . GLU A 1 188 ? 9.222 0.651 -26.189 1.00 92.88 188 GLU A N 1
ATOM 1400 C CA . GLU A 1 188 ? 9.048 -0.467 -25.252 1.00 92.88 188 GLU A CA 1
ATOM 1401 C C . GLU A 1 188 ? 10.289 -0.663 -24.380 1.00 92.88 188 GLU A C 1
ATOM 1403 O O . GLU A 1 188 ? 10.169 -0.807 -23.161 1.00 92.88 188 GLU A O 1
ATOM 1408 N N . ALA A 1 189 ? 11.478 -0.615 -24.991 1.00 93.12 189 ALA A N 1
ATOM 1409 C CA . ALA A 1 189 ? 12.750 -0.740 -24.287 1.00 93.12 189 ALA A CA 1
ATOM 1410 C C . ALA A 1 189 ? 13.025 0.459 -23.370 1.00 93.12 189 ALA A C 1
ATOM 1412 O O . ALA A 1 189 ? 13.516 0.287 -22.258 1.00 93.12 189 ALA A O 1
ATOM 1413 N N . SER A 1 190 ? 12.664 1.677 -23.786 1.00 94.50 190 SER A N 1
ATOM 1414 C CA . SER A 1 190 ? 12.775 2.877 -22.945 1.00 94.50 190 SER A CA 1
ATOM 1415 C C . SER A 1 190 ? 11.884 2.782 -21.712 1.00 94.50 190 SER A C 1
ATOM 1417 O O . SER A 1 190 ? 12.308 3.179 -20.630 1.00 94.50 190 SER A O 1
ATOM 1419 N N . ASN A 1 191 ? 10.678 2.228 -21.856 1.00 93.56 191 ASN A N 1
ATOM 1420 C CA . ASN A 1 191 ? 9.766 1.974 -20.742 1.00 93.56 191 ASN A CA 1
ATOM 1421 C C . ASN A 1 191 ? 10.103 0.698 -19.960 1.00 93.56 191 ASN A C 1
ATOM 1423 O O . ASN A 1 191 ? 9.376 0.372 -19.030 1.00 93.56 191 ASN A O 1
ATOM 1427 N N . CYS A 1 192 ? 11.187 -0.017 -20.284 1.00 93.69 192 CYS A N 1
ATOM 1428 C CA . CYS A 1 192 ? 11.564 -1.260 -19.607 1.00 93.69 192 CYS A CA 1
ATOM 1429 C C . CYS A 1 192 ? 10.401 -2.259 -19.545 1.00 93.69 192 CYS A C 1
ATOM 1431 O O . CYS A 1 192 ? 10.102 -2.843 -18.504 1.00 93.69 192 CYS A O 1
ATOM 1433 N N . SER A 1 193 ? 9.725 -2.423 -20.681 1.00 93.44 193 SER A N 1
ATOM 1434 C CA . SER A 1 193 ? 8.621 -3.369 -20.823 1.00 93.44 193 SER A CA 1
ATOM 1435 C C . SER A 1 193 ? 9.136 -4.807 -20.663 1.00 93.44 193 SER A C 1
ATOM 1437 O O . SER A 1 193 ? 10.293 -5.079 -21.017 1.00 93.44 193 SER A O 1
ATOM 1439 N N . PRO A 1 194 ? 8.324 -5.754 -20.169 1.00 92.81 194 PRO A N 1
ATOM 1440 C CA . PRO A 1 194 ? 8.722 -7.158 -20.088 1.00 92.81 194 PRO A CA 1
ATOM 1441 C C . PRO A 1 194 ? 9.269 -7.684 -21.425 1.00 92.81 194 PRO A C 1
ATOM 1443 O O . PRO A 1 194 ? 8.680 -7.452 -22.477 1.00 92.81 194 PRO A O 1
ATOM 1446 N N . GLY A 1 195 ? 10.436 -8.337 -21.401 1.00 91.44 195 GLY A N 1
ATOM 1447 C CA . GLY A 1 195 ? 11.100 -8.869 -22.602 1.00 91.44 195 GLY A CA 1
ATOM 1448 C C . GLY A 1 195 ? 11.761 -7.831 -23.526 1.00 91.44 195 GLY A C 1
ATOM 1449 O O . GLY A 1 195 ? 12.390 -8.208 -24.515 1.00 91.44 195 GLY A O 1
ATOM 1450 N N . SER A 1 196 ? 11.677 -6.533 -23.213 1.00 93.62 196 SER A N 1
ATOM 1451 C CA . SER A 1 196 ? 12.193 -5.462 -24.084 1.00 93.62 196 SER A CA 1
ATOM 1452 C C . SER A 1 196 ? 13.712 -5.250 -24.027 1.00 93.62 196 SER A C 1
ATOM 1454 O O . SER A 1 196 ? 14.288 -4.601 -24.904 1.00 93.62 196 SER A O 1
ATOM 1456 N N . LEU A 1 197 ? 14.383 -5.801 -23.012 1.00 94.00 197 LEU A N 1
ATOM 1457 C CA . LEU A 1 197 ? 15.790 -5.538 -22.710 1.00 94.00 197 LEU A CA 1
ATOM 1458 C C . LEU A 1 197 ? 16.668 -6.765 -22.960 1.00 94.00 197 LEU A C 1
ATOM 1460 O O . LEU A 1 197 ? 16.288 -7.900 -22.687 1.00 94.00 197 LEU A O 1
ATOM 1464 N N . ARG A 1 198 ? 17.904 -6.547 -23.425 1.00 93.25 198 ARG A N 1
ATOM 1465 C CA . ARG A 1 198 ? 18.929 -7.604 -23.439 1.00 93.25 198 ARG A CA 1
ATOM 1466 C C . ARG A 1 198 ? 19.711 -7.588 -22.136 1.00 93.25 198 ARG A C 1
ATOM 1468 O O . ARG A 1 198 ? 20.511 -6.673 -21.948 1.00 93.25 198 ARG A O 1
ATOM 1475 N N . ALA A 1 199 ? 19.606 -8.656 -21.345 1.00 90.31 199 ALA A N 1
ATOM 1476 C CA . ALA A 1 199 ? 20.337 -8.819 -20.083 1.00 90.31 199 ALA A CA 1
ATOM 1477 C C . ALA A 1 199 ? 21.824 -8.440 -20.205 1.00 90.31 199 ALA A C 1
ATOM 1479 O O . ALA A 1 199 ? 22.301 -7.555 -19.509 1.00 90.31 199 ALA A O 1
ATOM 1480 N N . ARG A 1 200 ? 22.543 -8.965 -21.209 1.00 90.50 200 ARG A N 1
ATOM 1481 C CA . ARG A 1 200 ? 23.972 -8.651 -21.444 1.00 90.50 200 ARG A CA 1
ATOM 1482 C C . ARG A 1 200 ? 24.324 -7.161 -21.581 1.00 90.50 200 ARG A C 1
ATOM 1484 O O . ARG A 1 200 ? 25.485 -6.796 -21.443 1.00 90.50 200 ARG A O 1
ATOM 1491 N N . LYS A 1 201 ? 23.363 -6.300 -21.934 1.00 91.44 201 LYS A N 1
ATOM 1492 C CA . LYS A 1 201 ? 23.575 -4.847 -22.028 1.00 91.44 201 LYS A CA 1
ATOM 1493 C C . LYS A 1 201 ? 23.345 -4.130 -20.693 1.00 91.44 201 LYS A C 1
ATOM 1495 O O . LYS A 1 201 ? 23.813 -2.998 -20.562 1.00 91.44 201 LYS A O 1
ATOM 1500 N N . VAL A 1 202 ? 22.651 -4.785 -19.762 1.00 91.62 202 VAL A N 1
ATOM 1501 C CA . VAL A 1 202 ? 22.127 -4.260 -18.494 1.00 91.62 202 VAL A CA 1
ATOM 1502 C C . VAL A 1 202 ? 22.891 -4.792 -17.277 1.00 91.62 202 VAL A C 1
ATOM 1504 O O . VAL A 1 202 ? 23.089 -4.029 -16.335 1.00 91.62 202 VAL A O 1
ATOM 1507 N N . VAL A 1 203 ? 23.375 -6.041 -17.309 1.00 87.94 203 VAL A N 1
ATOM 1508 C CA . VAL A 1 203 ? 24.106 -6.654 -16.186 1.00 87.94 203 VAL A CA 1
ATOM 1509 C C . VAL A 1 203 ? 25.233 -5.748 -15.680 1.00 87.94 203 VAL A C 1
ATOM 1511 O O . VAL A 1 203 ? 26.070 -5.287 -16.460 1.00 87.94 203 VAL A O 1
ATOM 1514 N N . GLY A 1 204 ? 25.247 -5.501 -14.365 1.00 81.94 204 GLY A N 1
ATOM 1515 C CA . GLY A 1 204 ? 26.276 -4.701 -13.688 1.00 81.94 204 GLY A CA 1
ATOM 1516 C C . GLY A 1 204 ? 26.186 -3.191 -13.937 1.00 81.94 204 GLY A C 1
ATOM 1517 O O . GLY A 1 204 ? 27.113 -2.457 -13.594 1.00 81.94 204 GLY A O 1
ATOM 1518 N N . LYS A 1 205 ? 25.090 -2.713 -14.540 1.00 86.06 205 LYS A N 1
ATOM 1519 C CA . LYS A 1 205 ? 24.836 -1.295 -14.819 1.00 86.06 205 LYS A CA 1
ATOM 1520 C C . LYS A 1 205 ? 23.591 -0.797 -14.096 1.00 86.06 205 LYS A C 1
ATOM 1522 O O . LYS A 1 205 ? 22.685 -1.562 -13.767 1.00 86.06 205 LYS A O 1
ATOM 1527 N N . ILE A 1 206 ? 23.530 0.517 -13.911 1.00 85.81 206 ILE A N 1
ATOM 1528 C CA . ILE A 1 206 ? 22.306 1.225 -13.543 1.00 85.81 206 ILE A CA 1
ATOM 1529 C C . ILE A 1 206 ? 21.458 1.370 -14.809 1.00 85.81 206 ILE A C 1
ATOM 1531 O O . ILE A 1 206 ? 21.842 2.063 -15.755 1.00 85.81 206 ILE A O 1
ATOM 1535 N N . LEU A 1 207 ? 20.310 0.701 -14.825 1.00 90.75 207 LEU A N 1
ATOM 1536 C CA . LEU A 1 207 ? 19.328 0.808 -15.896 1.00 90.75 207 LEU A CA 1
ATOM 1537 C C . LEU A 1 207 ? 18.450 2.046 -15.684 1.00 90.75 207 LEU A C 1
ATOM 1539 O O . LEU A 1 207 ? 17.858 2.212 -14.620 1.00 90.75 207 LEU A O 1
ATOM 1543 N N . VAL A 1 208 ? 18.334 2.887 -16.711 1.00 91.25 208 VAL A N 1
ATOM 1544 C CA . VAL A 1 208 ? 17.480 4.081 -16.699 1.00 91.25 208 VAL A CA 1
ATOM 1545 C C . VAL A 1 208 ? 16.264 3.849 -17.594 1.00 91.25 208 VAL A C 1
ATOM 1547 O O . VAL A 1 208 ? 16.397 3.732 -18.816 1.00 91.25 208 VAL A O 1
ATOM 1550 N N . CYS A 1 209 ? 15.086 3.803 -16.972 1.00 91.06 209 CYS A N 1
ATOM 1551 C CA . CYS A 1 209 ? 13.786 3.653 -17.626 1.00 91.06 209 CYS A CA 1
ATOM 1552 C C . CYS A 1 209 ? 13.037 4.991 -17.641 1.00 91.06 209 CYS A C 1
ATOM 1554 O O . CYS A 1 209 ? 13.149 5.774 -16.697 1.00 91.06 209 CYS A O 1
ATOM 1556 N N . VAL A 1 210 ? 12.241 5.241 -18.679 1.00 91.56 210 VAL A N 1
ATOM 1557 C CA . VAL A 1 210 ? 11.317 6.385 -18.719 1.00 91.56 210 VAL A CA 1
ATOM 1558 C C . VAL A 1 210 ? 9.946 5.998 -18.165 1.00 91.56 210 VAL A C 1
ATOM 1560 O O . VAL A 1 210 ? 9.568 4.824 -18.146 1.00 91.56 210 VAL A O 1
ATOM 1563 N N . ASP A 1 211 ? 9.195 6.993 -17.696 1.00 86.19 211 ASP A N 1
ATOM 1564 C CA . ASP A 1 211 ? 7.852 6.820 -17.128 1.00 86.19 211 ASP A CA 1
ATOM 1565 C C . ASP A 1 211 ? 6.778 7.431 -18.035 1.00 86.19 211 ASP A C 1
ATOM 1567 O O . ASP A 1 211 ? 6.012 8.287 -17.609 1.00 86.19 211 ASP A O 1
ATOM 1571 N N . THR A 1 212 ? 6.783 7.046 -19.318 1.00 86.75 212 THR A N 1
ATOM 1572 C CA . THR A 1 212 ? 5.840 7.584 -20.317 1.00 86.75 212 THR A CA 1
ATOM 1573 C C . THR A 1 212 ? 4.660 6.661 -20.599 1.00 86.75 212 THR A C 1
ATOM 1575 O O . THR A 1 212 ? 3.606 7.147 -20.994 1.00 86.75 212 THR A O 1
ATOM 1578 N N . ASP A 1 213 ? 4.812 5.355 -20.378 1.00 85.75 213 ASP A N 1
ATOM 1579 C CA . ASP A 1 213 ? 3.733 4.375 -20.505 1.00 85.75 213 ASP A CA 1
ATOM 1580 C C . ASP A 1 213 ? 3.161 4.013 -19.127 1.00 85.75 213 ASP A C 1
ATOM 1582 O O . ASP A 1 213 ? 3.865 3.461 -18.275 1.00 85.75 213 ASP A O 1
ATOM 1586 N N . SER A 1 214 ? 1.879 4.327 -18.917 1.00 81.31 214 SER A N 1
ATOM 1587 C CA . SER A 1 214 ? 1.144 4.042 -17.681 1.00 81.31 214 SER A CA 1
ATOM 1588 C C . SER A 1 214 ? 0.742 2.572 -17.537 1.00 81.31 214 SER A C 1
ATOM 1590 O O . SER A 1 214 ? 0.465 2.133 -16.419 1.00 81.31 214 SER A O 1
ATOM 1592 N N . MET A 1 215 ? 0.738 1.796 -18.628 1.00 83.25 215 MET A N 1
ATOM 1593 C CA . MET A 1 215 ? 0.477 0.353 -18.597 1.00 83.25 215 MET A CA 1
ATOM 1594 C C . MET A 1 215 ? 1.653 -0.403 -17.977 1.00 83.25 215 MET A C 1
ATOM 1596 O O . MET A 1 215 ? 1.472 -1.412 -17.292 1.00 83.25 215 MET A O 1
ATOM 1600 N N . VAL A 1 216 ? 2.871 0.115 -18.151 1.00 88.19 216 VAL A N 1
ATOM 1601 C CA . VAL A 1 216 ? 4.075 -0.433 -17.528 1.00 88.19 216 VAL A CA 1
ATOM 1602 C C . VAL A 1 216 ? 4.318 0.285 -16.201 1.00 88.19 216 VAL A C 1
ATOM 1604 O O . VAL A 1 216 ? 5.028 1.283 -16.114 1.00 88.19 216 VAL A O 1
ATOM 1607 N N . SER A 1 217 ? 3.716 -0.226 -15.127 1.00 88.75 217 SER A N 1
ATOM 1608 C CA . SER A 1 217 ? 3.892 0.362 -13.792 1.00 88.75 217 SER A CA 1
ATOM 1609 C C . SER A 1 217 ? 5.355 0.325 -13.326 1.00 88.75 217 SER A C 1
ATOM 1611 O O . SER A 1 217 ? 6.120 -0.568 -13.694 1.00 88.75 217 SER A O 1
ATOM 1613 N N . ARG A 1 218 ? 5.746 1.237 -12.426 1.00 86.50 218 ARG A N 1
ATOM 1614 C CA . ARG A 1 218 ? 7.090 1.235 -11.806 1.00 86.50 218 ARG A CA 1
ATOM 1615 C C . ARG A 1 218 ? 7.461 -0.104 -11.166 1.00 86.50 218 ARG A C 1
ATOM 1617 O O . ARG A 1 218 ? 8.621 -0.493 -11.201 1.00 86.50 218 ARG A O 1
ATOM 1624 N N . GLN A 1 219 ? 6.475 -0.822 -10.625 1.00 85.94 219 GLN A N 1
ATOM 1625 C CA . GLN A 1 219 ? 6.664 -2.168 -10.086 1.00 85.94 219 GLN A CA 1
ATOM 1626 C C . GLN A 1 219 ? 7.084 -3.158 -11.180 1.00 85.94 219 GLN A C 1
ATOM 1628 O O . GLN A 1 219 ? 8.035 -3.907 -10.985 1.00 85.94 219 GLN A O 1
ATOM 1633 N N . ILE A 1 220 ? 6.427 -3.123 -12.342 1.00 89.88 220 ILE A N 1
ATOM 1634 C CA . ILE A 1 220 ? 6.808 -3.955 -13.491 1.00 89.88 220 ILE A CA 1
ATOM 1635 C C . ILE A 1 220 ? 8.215 -3.575 -13.963 1.00 89.88 220 ILE A C 1
ATOM 1637 O O . ILE A 1 220 ? 9.059 -4.451 -14.117 1.00 89.88 220 ILE A O 1
ATOM 1641 N N . LYS A 1 221 ? 8.505 -2.275 -14.110 1.00 90.06 221 LYS A N 1
ATOM 1642 C CA . LYS A 1 221 ? 9.834 -1.785 -14.523 1.00 90.06 221 LYS A CA 1
ATOM 1643 C C . LYS A 1 221 ? 10.938 -2.261 -13.580 1.00 90.06 221 LYS A C 1
ATOM 1645 O O . LYS A 1 221 ? 12.001 -2.665 -14.042 1.00 90.06 221 LYS A O 1
ATOM 1650 N N . LYS A 1 222 ? 10.676 -2.250 -12.268 1.00 86.31 222 LYS A N 1
ATOM 1651 C CA . LYS A 1 222 ? 11.595 -2.767 -11.250 1.00 86.31 222 LYS A CA 1
ATOM 1652 C C . LYS A 1 222 ? 11.877 -4.259 -11.450 1.00 86.31 222 LYS A C 1
ATOM 1654 O O . LYS A 1 222 ? 13.041 -4.633 -11.512 1.00 86.31 222 LYS A O 1
ATOM 1659 N N . LEU A 1 223 ? 10.836 -5.080 -11.602 1.00 88.88 223 LEU A N 1
ATOM 1660 C CA . LEU A 1 223 ? 10.987 -6.524 -11.826 1.00 88.88 223 LEU A CA 1
ATOM 1661 C C . LEU A 1 223 ? 11.784 -6.822 -13.102 1.00 88.88 223 LEU A C 1
ATOM 1663 O O . LEU A 1 223 ? 12.648 -7.690 -13.106 1.00 88.88 223 LEU A O 1
ATOM 1667 N N . VAL A 1 224 ? 11.539 -6.064 -14.173 1.00 90.56 224 VAL A N 1
ATOM 1668 C CA . VAL A 1 224 ? 12.281 -6.197 -15.434 1.00 90.56 224 VAL A CA 1
ATOM 1669 C C . VAL A 1 224 ? 13.748 -5.788 -15.272 1.00 90.56 224 VAL A C 1
ATOM 1671 O O . VAL A 1 224 ? 14.630 -6.425 -15.845 1.00 90.56 224 VAL A O 1
ATOM 1674 N N . ALA A 1 225 ? 14.033 -4.741 -14.492 1.00 87.44 225 ALA A N 1
ATOM 1675 C CA . ALA A 1 225 ? 15.404 -4.337 -14.190 1.00 87.44 225 ALA A CA 1
ATOM 1676 C C . ALA A 1 225 ? 16.158 -5.430 -13.414 1.00 87.44 225 ALA A C 1
ATOM 1678 O O . ALA A 1 225 ? 17.303 -5.727 -13.757 1.00 87.44 225 ALA A O 1
ATOM 1679 N N . GLU A 1 226 ? 15.503 -6.038 -12.420 1.00 85.25 226 GLU A N 1
ATOM 1680 C CA . GLU A 1 226 ? 16.045 -7.141 -11.617 1.00 85.25 226 GLU A CA 1
ATOM 1681 C C . GLU A 1 226 ? 16.301 -8.395 -12.475 1.00 85.25 226 GLU A C 1
ATOM 1683 O O . GLU A 1 226 ? 17.406 -8.937 -12.439 1.00 85.25 226 GLU A O 1
ATOM 1688 N N . ASP A 1 227 ? 15.340 -8.802 -13.312 1.00 86.38 227 ASP A N 1
ATOM 1689 C CA . ASP A 1 227 ? 15.466 -9.947 -14.233 1.00 86.38 227 ASP A CA 1
ATOM 1690 C C . ASP A 1 227 ? 16.583 -9.750 -15.275 1.00 86.38 227 ASP A C 1
ATOM 1692 O O . ASP A 1 227 ? 17.361 -10.657 -15.571 1.00 86.38 227 ASP A O 1
ATOM 1696 N N . ALA A 1 228 ? 16.751 -8.523 -15.776 1.00 83.69 228 ALA A N 1
ATOM 1697 C CA . ALA A 1 228 ? 17.827 -8.181 -16.705 1.00 83.69 228 ALA A CA 1
ATOM 1698 C C . ALA A 1 228 ? 19.223 -8.109 -16.042 1.00 83.69 228 ALA A C 1
ATOM 1700 O O . ALA A 1 228 ? 20.211 -7.830 -16.733 1.00 83.69 228 ALA A O 1
ATOM 1701 N N . GLY A 1 229 ? 19.319 -8.340 -14.726 1.00 73.12 229 GLY A N 1
ATOM 1702 C CA . GLY A 1 229 ? 20.549 -8.263 -13.933 1.00 73.12 229 GLY A CA 1
ATOM 1703 C C . GLY A 1 229 ? 21.046 -6.834 -13.692 1.00 73.12 229 GLY A C 1
ATOM 1704 O O . GLY A 1 229 ? 22.222 -6.623 -13.380 1.00 73.12 229 GLY A O 1
ATOM 1705 N N . GLY A 1 230 ? 20.173 -5.843 -13.876 1.00 61.78 230 GLY A N 1
ATOM 1706 C CA . GLY A 1 230 ? 20.437 -4.453 -13.539 1.00 61.78 230 GLY A CA 1
ATOM 1707 C C . GLY A 1 230 ? 20.224 -4.203 -12.051 1.00 61.78 230 GLY A C 1
ATOM 1708 O O . GLY A 1 230 ? 19.289 -4.7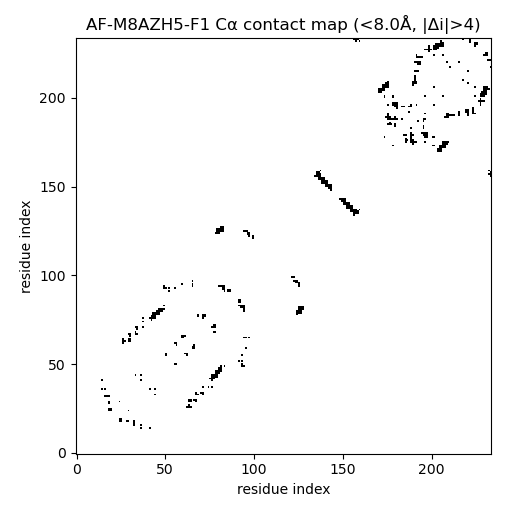21 -11.444 1.00 61.78 230 GLY A O 1
ATOM 1709 N N . GLY A 1 231 ? 21.063 -3.352 -11.460 1.00 59.84 231 GLY A N 1
ATOM 1710 C CA . GLY A 1 231 ? 20.766 -2.769 -10.154 1.00 59.84 231 GLY A CA 1
ATOM 1711 C C . GLY A 1 231 ? 19.632 -1.761 -10.324 1.00 59.84 231 GLY A C 1
ATOM 1712 O O . GLY A 1 231 ? 19.885 -0.599 -10.637 1.00 59.84 231 GLY A O 1
ATOM 1713 N N . GLY A 1 232 ? 18.384 -2.218 -10.235 1.00 49.22 232 GLY A N 1
ATOM 1714 C CA . GLY A 1 232 ? 17.208 -1.363 -10.361 1.00 49.22 232 GLY A CA 1
ATOM 1715 C C . GLY A 1 232 ? 17.049 -0.461 -9.137 1.00 49.22 232 GLY A C 1
ATOM 1716 O O . GLY A 1 232 ? 16.937 -0.947 -8.014 1.00 49.22 232 GLY A O 1
ATOM 1717 N N . TRP A 1 233 ? 16.995 0.853 -9.353 1.00 50.72 233 TRP A N 1
ATOM 1718 C CA . TRP A 1 233 ? 16.645 1.836 -8.327 1.00 50.72 233 TRP A CA 1
ATOM 1719 C C . TRP A 1 233 ? 15.289 2.439 -8.711 1.00 50.72 233 TRP A C 1
ATOM 1721 O O . TRP A 1 233 ? 15.186 3.092 -9.749 1.00 50.72 233 TRP A O 1
ATOM 1731 N N . SER A 1 234 ? 14.239 2.136 -7.936 1.00 36.28 234 SER A N 1
ATOM 1732 C CA . SER A 1 234 ? 12.895 2.729 -8.092 1.00 36.28 234 SER A CA 1
ATOM 1733 C C . SER A 1 234 ? 12.814 4.136 -7.523 1.00 36.28 234 SER A C 1
ATOM 1735 O O . SER A 1 234 ? 13.478 4.373 -6.488 1.00 36.28 234 SER A O 1
#

Mean predicted aligned error: 14.63 Å

pLDDT: mean 73.03, std 19.81, range [27.19, 97.31]

Nearest PDB structures (foldseek):
  3vta-assembly1_A  TM=8.045E-01  e=1.683E-07  Cucumis melo
  4grs-assembly1_D  TM=5.514E-01  e=1.955E+00  Thermotoga maritima MSB8
  8hku-assembly1_L34E  TM=3.245E-01  e=6.081E+00  Sulfolobus acidocaldarius DSM 639

InterPro domains:
  IPR000209 Peptidase S8/S53 domain [PF00082] (5-88)
  IPR036852 Peptidase S8/S53 domain superfamily [G3DSA:3.40.50.200] (2-93)
  IPR036852 Peptidase S8/S53 domain superfamily [SSF52743] (3-93)
  IPR045051 Subtilisin-like protease [PTHR10795] (2-92)

Foldseek 3Di:
DDDDDADPDNPDDDDDQDQDDPVDRDLVSVLVSLVVCVVVPDQEAEDADFDDPVPLPPDLVRGSLSVSQVVSVVSNHHYAYEQDDPDDDPPSGSDDFDDDPVPPDDDDDDDDDDDDDPPDDRDRRYDYDDDDPDFDWDWDWADDPDPPDHTDIDTHGADDPPPDPCVPPDFAEDAQLRQADPPADSLCSLQLHVPGGALVVAARHAYHHDDPDPVCDPVNSQVSSVVSNHPYTD

Solvent-accessible surface area (backbone atoms only — not comparable to full-atom values): 14861 Å² total; per-residue (Å²): 139,87,82,85,89,78,65,100,60,79,86,62,85,86,85,87,75,91,43,72,55,100,87,50,61,54,54,66,49,46,35,49,43,44,52,51,44,51,72,73,63,50,67,67,47,83,43,89,73,78,66,57,84,96,58,52,50,93,45,66,90,65,27,43,69,54,49,33,38,52,56,33,43,77,73,70,22,49,57,42,32,50,25,67,84,60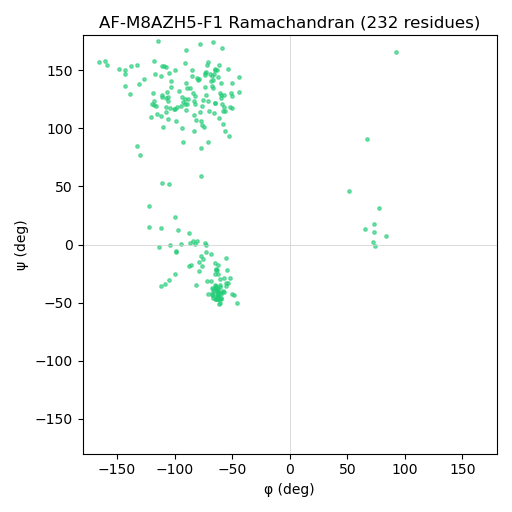,63,88,56,87,89,38,61,69,53,79,73,67,72,71,79,86,70,70,80,78,80,88,79,83,92,74,83,90,72,94,66,84,81,80,72,82,66,79,46,58,47,77,92,73,86,67,92,79,74,63,63,45,82,45,78,48,80,52,97,50,97,82,54,78,60,52,74,44,85,45,64,38,88,80,82,64,88,62,68,69,80,80,66,82,65,54,75,38,49,20,47,81,24,36,29,97,91,43,52,53,66,44,4,20,34,32,34,85,84,14,57,36,36,90,65,28,50,77,18,37,57,45,63,54,88,81,51,81,88,53,39,72,67,54,31,40,53,39,27,49,75,28,44,14,61,55,78,97

Radius of gyration: 26.65 Å; Cα contacts (8 Å, |Δi|>4): 294; chains: 1; bounding box: 77×45×62 Å

Sequence (234 aa):
MRGTAKGGAPAARVASYKVCTTDASPGSALLKAIDDAVSDGVDVISISIGMGAAFAAPNLLSAPVALGAFHAHQRGVLVVCSSGNDGPDPYTRRQLRAVDPRRRRLHHRPRLPVQHRPRQRESRQGTRCDCDSRRRGSLLLIPQPQRSAPCHAYQGVGINFSNQSLGGERYPMVFGAQAAARNTTVAEASNCSPGSLRARKVVGKILVCVDTDSMVSRQIKKLVAEDAGGGGWS